Protein AF-A0AA88NA31-F1 (afdb_monomer)

Foldseek 3Di:
DFPDDPVCVVVVVVVCCVVPVPDDDDDDDCPVVVVVVVVVCVVLLFDPDVVVVVLVVLVVVLVVVFPFADEDDDDDDDQEAEDACVVDDLCQAAWDQDPVVRDIDGHPPRVVVVVQVPDPDPDDYYYHHPYDDDQQNLVQCQCCGAPNVDRDSDPDDDPDGDPVSNVSHHHGYDDCVVVPQLSVVSSLLVVADPLDDPVRSVVLNVLCVVPLPVVLVCCVPPNDDPDDDDSNVVSVVLSVVVVVQCVVLVVQVVPPDHDDPVRSNVSSVVSSVCVVVVVVVPD

Sequence (283 aa):
MAKFLAQDVPLFQGIISDLFPSVVLPKPDYGLLLKALDENIRKLKLQPVPWFIGKIIQVYEMMLVRHGFMVVGEECAVDFRIINPKSITMGQLYGCFDPVSHEWTDGVLATTFREQAQSTSESRHWIVFDGPVDAVWIENMNTVLDDNKKLCLMSADLEQASPATVSRCGMIYMEPHQLGWTPLRDSYMDTLPESLSPEHTELIVALFDWLVQPCLDFIYHNCRFLVQTSPIHLAYSLMRLYSCLLDEIAATQEAAEPMSSQQITMWLQACSYSLWFGQWVGQ

Secondary structure (DSSP, 8-state):
--SS-TTHHHHHHHHHHHH-TT--PPPP--HHHHHHHHHHHHHTT----HHHHHHHHHHHHHHHH-S-EEEES-----SEEEE-TTTS-HHHHHEEE-TTT-PEEEPHHHHHHHHHHH---SSPPEEEE-S---HHHHHTTHHHHSTT--------------TTTGGGSEEEE--GGGT-SHHHHHHHHTTS-TTS-HHHHHHHHHHHHHHHHHHHHHHHHHPPPSS---HHHHHHHHHHHHHHHHHHHHHHTSSSSPPPHHHHHHHHHHHHHHHHHHHHTT-

pLDDT: mean 75.53, std 13.36, range [36.69, 90.75]

InterPro domains:
  IPR026983 Dynein heavy chain [PTHR22878] (1-270)
  IPR027417 P-loop containing nucleoside triphosphate hydrolase [G3DSA:3.40.50.300] (32-76)
  IPR027417 P-loop containing nucleoside triphosphate hydrolase [G3DSA:3.40.50.300] (77-156)
  IPR027417 P-loop containing nucleoside triphosphate hydrolase [G3DSA:3.40.50.300] (157-229)
  IPR027417 P-loop containing nucleoside triphosphate hydrolase [SSF52540] (2-176)
  IPR035699 Dynein heavy chain, hydro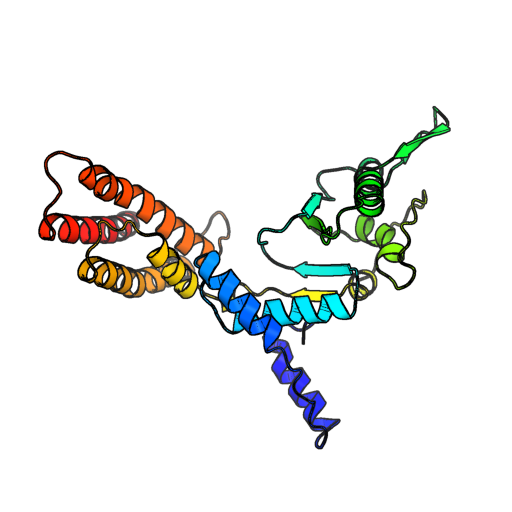lytic ATP-binding dynein motor region [PF12774] (1-76)
  IPR041466 Dynein heavy chain, AAA 5 extension domain [PF17852] (206-271)

Structure (mmCIF, N/CA/C/O backbone):
data_AF-A0AA88NA31-F1
#
_entry.id   AF-A0AA88NA31-F1
#
loop_
_atom_site.group_PDB
_atom_site.id
_atom_site.type_symbol
_atom_site.label_atom_id
_atom_site.label_alt_id
_atom_site.label_comp_id
_atom_site.label_asym_id
_atom_site.label_entity_id
_atom_site.label_seq_id
_atom_site.pdbx_PDB_ins_code
_atom_site.Cartn_x
_atom_site.Cartn_y
_atom_site.Cartn_z
_atom_site.occupancy
_atom_site.B_iso_or_equiv
_atom_site.auth_seq_id
_atom_site.auth_comp_id
_atom_site.auth_asym_id
_atom_site.auth_atom_id
_atom_site.pdbx_PDB_model_num
ATOM 1 N N . MET A 1 1 ? -5.737 -16.188 -9.775 1.00 55.38 1 MET A N 1
ATOM 2 C CA . MET A 1 1 ? -5.802 -15.539 -11.106 1.00 55.38 1 MET A CA 1
ATOM 3 C C . MET A 1 1 ? -5.432 -14.073 -10.948 1.00 55.38 1 MET A C 1
ATOM 5 O O . MET A 1 1 ? -6.246 -13.313 -10.452 1.00 55.38 1 MET A O 1
ATOM 9 N N . ALA A 1 2 ? -4.195 -13.702 -11.283 1.00 51.84 2 ALA A N 1
ATOM 10 C CA . ALA A 1 2 ? -3.636 -12.390 -10.934 1.00 51.84 2 ALA A CA 1
ATOM 11 C C . ALA A 1 2 ? -3.959 -11.261 -11.942 1.00 51.84 2 ALA A C 1
ATOM 13 O O . ALA A 1 2 ? -3.987 -10.096 -11.563 1.00 51.84 2 ALA A O 1
ATOM 14 N N . LYS A 1 3 ? -4.252 -11.600 -13.209 1.00 61.88 3 LYS A N 1
ATOM 15 C CA . LYS A 1 3 ? -4.403 -10.630 -14.314 1.00 61.88 3 LYS A CA 1
ATOM 16 C C . LYS A 1 3 ? -5.823 -10.089 -14.548 1.00 61.88 3 LYS A C 1
ATOM 18 O O . LYS A 1 3 ? -6.002 -9.308 -15.472 1.00 61.88 3 LYS A O 1
ATOM 23 N N . PHE A 1 4 ? -6.818 -10.513 -13.773 1.00 62.75 4 PHE A N 1
ATOM 24 C CA . PHE A 1 4 ? -8.222 -10.165 -14.016 1.00 62.75 4 PHE A CA 1
ATOM 25 C C . PHE A 1 4 ? -8.761 -9.230 -12.933 1.00 62.75 4 PHE A C 1
ATOM 27 O O . PHE A 1 4 ? -8.420 -9.394 -11.759 1.00 62.75 4 PHE A O 1
ATOM 34 N N . LEU A 1 5 ? -9.623 -8.292 -13.336 1.00 66.94 5 LEU A N 1
ATOM 35 C CA . LEU A 1 5 ? -10.475 -7.533 -12.418 1.00 66.94 5 LEU A CA 1
ATOM 36 C C . LEU A 1 5 ? -11.516 -8.471 -11.801 1.00 66.94 5 LEU A C 1
ATOM 38 O O . LEU A 1 5 ? -11.873 -9.486 -12.410 1.00 66.94 5 LEU A O 1
ATOM 42 N N . ALA A 1 6 ? -12.054 -8.128 -10.628 1.00 70.38 6 ALA A N 1
ATOM 43 C CA . ALA A 1 6 ? -13.038 -8.970 -9.945 1.00 70.38 6 ALA A CA 1
ATOM 44 C C . ALA A 1 6 ? -14.252 -9.340 -10.819 1.00 70.38 6 ALA A C 1
ATOM 46 O O . ALA A 1 6 ? -14.759 -10.458 -10.726 1.00 70.38 6 ALA A O 1
ATOM 47 N N . GLN A 1 7 ? -14.680 -8.433 -11.701 1.00 73.62 7 GLN A N 1
ATOM 48 C CA . GLN A 1 7 ? -15.801 -8.637 -12.626 1.00 73.62 7 GLN A CA 1
ATOM 49 C C . GLN A 1 7 ? -15.513 -9.637 -13.762 1.00 73.62 7 GLN A C 1
ATOM 51 O O . GLN A 1 7 ? -16.439 -10.262 -14.275 1.00 73.62 7 GLN A O 1
ATOM 56 N N . ASP A 1 8 ? -14.244 -9.828 -14.132 1.00 77.56 8 ASP A N 1
ATOM 57 C CA . ASP A 1 8 ? -13.845 -10.690 -15.253 1.00 77.56 8 ASP A CA 1
ATOM 58 C C . ASP A 1 8 ? -13.592 -12.138 -14.810 1.00 77.56 8 ASP A C 1
ATOM 60 O O . ASP A 1 8 ? -13.618 -13.068 -15.620 1.00 77.56 8 ASP A O 1
ATOM 64 N N . VAL A 1 9 ? -13.370 -12.352 -13.507 1.00 79.38 9 VAL A N 1
ATOM 65 C CA . VAL A 1 9 ? -13.094 -13.678 -12.935 1.00 79.38 9 VAL A CA 1
ATOM 66 C C . VAL A 1 9 ? -14.229 -14.680 -13.207 1.00 79.38 9 VAL A C 1
ATOM 68 O O . VAL A 1 9 ? -13.915 -15.786 -13.658 1.00 79.38 9 VAL A O 1
ATOM 71 N N . PRO A 1 10 ? -15.523 -14.350 -13.003 1.00 79.69 10 PRO A N 1
ATOM 72 C CA . PRO A 1 10 ? -16.615 -15.289 -13.268 1.00 79.69 10 PRO A CA 1
ATOM 73 C C . PRO A 1 10 ? -16.763 -15.631 -14.755 1.00 79.69 10 PRO A C 1
ATOM 75 O O . PRO A 1 10 ? -16.999 -16.787 -15.100 1.00 79.69 10 PRO A O 1
ATOM 78 N N . LEU A 1 11 ? -16.573 -14.647 -15.643 1.00 81.25 11 LEU A N 1
ATOM 79 C CA . LEU A 1 11 ? -16.642 -14.844 -17.096 1.00 81.25 11 LEU A CA 1
ATOM 80 C C . LEU A 1 11 ? -15.567 -15.825 -17.567 1.00 81.25 11 LEU A C 1
ATOM 82 O O . LEU A 1 11 ? -15.846 -16.760 -18.317 1.00 81.25 11 LEU A O 1
ATOM 86 N N . PHE A 1 12 ? -14.341 -15.652 -17.078 1.00 80.44 12 PHE A N 1
ATOM 87 C CA . PHE A 1 12 ? -13.240 -16.542 -17.414 1.00 80.44 12 PHE A CA 1
ATOM 88 C C . PHE A 1 12 ? -13.423 -17.952 -16.834 1.00 80.44 12 PHE A C 1
ATOM 90 O O . PHE A 1 12 ? -13.108 -18.936 -17.504 1.00 80.44 12 PHE A O 1
ATOM 97 N N . GLN A 1 13 ? -13.971 -18.074 -15.619 1.00 79.25 13 GLN A N 1
ATOM 98 C CA . GLN A 1 13 ? -14.324 -19.380 -15.052 1.00 79.25 13 GLN A CA 1
ATOM 99 C C . GLN A 1 13 ? -15.360 -20.114 -15.907 1.00 79.25 13 GLN A C 1
ATOM 101 O O . GLN A 1 13 ? -15.191 -21.312 -16.120 1.00 79.25 13 GLN A O 1
ATOM 106 N N . GLY A 1 14 ? -16.357 -19.401 -16.446 1.00 79.62 14 GLY A N 1
ATOM 107 C CA . GLY A 1 14 ? -17.327 -19.962 -17.391 1.00 79.62 14 GLY A CA 1
ATOM 108 C C . GLY A 1 14 ? -16.666 -20.508 -18.661 1.00 79.62 14 GLY A C 1
ATOM 109 O O . GLY A 1 14 ? -16.917 -21.642 -19.058 1.00 79.62 14 GLY A O 1
ATOM 110 N N . ILE A 1 15 ? -15.730 -19.752 -19.243 1.00 85.00 15 ILE A N 1
ATOM 111 C CA . ILE A 1 15 ? -14.967 -20.206 -20.418 1.00 85.00 15 ILE A CA 1
ATOM 112 C C . ILE A 1 15 ? -14.136 -21.457 -20.089 1.00 85.00 15 ILE A C 1
ATOM 114 O O . ILE A 1 15 ? -14.091 -22.397 -20.881 1.00 85.00 15 ILE A O 1
ATOM 118 N N . ILE A 1 16 ? -13.480 -21.501 -18.924 1.00 81.44 16 ILE A N 1
ATOM 119 C CA . ILE A 1 16 ? -12.696 -22.675 -18.516 1.00 81.44 16 ILE A CA 1
ATOM 120 C C . ILE A 1 16 ? -13.587 -23.894 -18.290 1.00 81.44 16 ILE A C 1
ATOM 122 O O . ILE A 1 16 ? -13.209 -24.981 -18.722 1.00 81.44 16 ILE A O 1
ATOM 126 N N . SER A 1 17 ? -14.738 -23.743 -17.631 1.00 82.56 17 SER A N 1
ATOM 127 C CA . SER A 1 17 ? -15.644 -24.873 -17.407 1.00 82.56 17 SER A CA 1
ATOM 128 C C . SER A 1 17 ? -16.200 -25.432 -18.715 1.00 82.56 17 SER A C 1
ATOM 130 O O . SER A 1 17 ? -16.364 -26.645 -18.822 1.00 82.56 17 SER A O 1
ATOM 132 N N . ASP A 1 18 ? -16.416 -24.572 -19.713 1.00 85.31 18 ASP A N 1
ATOM 133 C CA . ASP A 1 18 ? -16.880 -24.982 -21.040 1.00 85.31 18 ASP A CA 1
ATOM 134 C C . ASP A 1 18 ? -15.777 -25.690 -21.843 1.00 85.31 18 ASP A C 1
ATOM 136 O O . ASP A 1 18 ? -16.036 -26.685 -22.520 1.00 85.31 18 ASP A O 1
ATOM 140 N N . LEU A 1 19 ? -14.531 -25.209 -21.757 1.00 85.31 19 LEU A N 1
ATOM 141 C CA . LEU A 1 19 ? -13.395 -25.780 -22.493 1.00 85.31 19 LEU A CA 1
ATOM 142 C C . LEU A 1 19 ? -12.798 -27.030 -21.826 1.00 85.31 19 LEU A C 1
ATOM 144 O O . LEU A 1 19 ? -12.283 -27.909 -22.517 1.00 85.31 19 LEU A O 1
ATOM 148 N N . PHE A 1 20 ? -12.852 -27.121 -20.495 1.00 83.25 20 PHE A N 1
ATOM 149 C CA . PHE A 1 20 ? -12.211 -28.174 -19.701 1.00 83.25 20 PHE A CA 1
ATOM 150 C C . PHE A 1 20 ? -13.131 -28.703 -18.581 1.00 83.25 20 PHE A C 1
ATOM 152 O O . PHE A 1 20 ? -12.790 -28.616 -17.399 1.00 83.25 20 PHE A O 1
ATOM 159 N N . PRO A 1 21 ? -14.276 -29.323 -18.916 1.00 79.75 21 PRO A N 1
ATOM 160 C CA . PRO A 1 21 ? -15.317 -29.688 -17.946 1.00 79.75 21 PRO A CA 1
ATOM 161 C C . PRO A 1 21 ? -14.904 -30.754 -16.917 1.00 79.75 21 PRO A C 1
ATOM 163 O O . PRO A 1 21 ? -15.545 -30.892 -15.878 1.00 79.75 21 PRO A O 1
ATOM 166 N N . SER A 1 22 ? -13.850 -31.533 -17.183 1.00 82.19 22 SER A N 1
ATOM 167 C CA . SER A 1 22 ? -13.401 -32.637 -16.312 1.00 82.19 22 SER A CA 1
ATOM 168 C C . SER A 1 22 ? -12.065 -32.376 -15.614 1.00 82.19 22 SER A C 1
ATOM 170 O O . SER A 1 22 ? -11.542 -33.261 -14.937 1.00 82.19 22 SER A O 1
ATOM 172 N N . VAL A 1 23 ? -11.482 -31.187 -15.787 1.00 80.19 23 VAL A N 1
ATOM 173 C CA . VAL A 1 23 ? -10.172 -30.863 -15.214 1.00 80.19 23 VAL A CA 1
ATOM 174 C C . VAL A 1 23 ? -10.365 -30.237 -13.838 1.00 80.19 23 VAL A C 1
ATOM 176 O O . VAL A 1 23 ? -10.793 -29.094 -13.711 1.00 80.19 23 VAL A O 1
ATOM 179 N N . VAL A 1 24 ? -10.008 -30.981 -12.792 1.00 77.44 24 VAL A N 1
ATOM 180 C CA . VAL A 1 24 ? -9.912 -30.441 -11.432 1.00 77.44 24 VAL A CA 1
ATOM 181 C C . VAL A 1 24 ? -8.481 -29.973 -11.210 1.00 77.44 24 VAL A C 1
ATOM 183 O O . VAL A 1 24 ? -7.548 -30.775 -11.207 1.00 77.44 24 VAL A O 1
ATOM 186 N N . LEU A 1 25 ? -8.303 -28.667 -11.025 1.00 72.75 25 LEU A N 1
ATOM 187 C CA . LEU A 1 25 ? -6.999 -28.110 -10.684 1.00 72.75 25 LEU A CA 1
ATOM 188 C C . LEU A 1 25 ? -6.616 -28.529 -9.254 1.00 72.75 25 LEU A C 1
ATOM 190 O O . LEU A 1 25 ? -7.430 -28.372 -8.336 1.00 72.75 25 LEU A O 1
ATOM 194 N N . PRO A 1 26 ? -5.396 -29.048 -9.031 1.00 78.38 26 PRO A N 1
ATOM 195 C CA . PRO A 1 26 ? -4.926 -29.341 -7.687 1.00 78.38 26 PRO A CA 1
ATOM 196 C C . PRO A 1 26 ? -4.826 -28.039 -6.889 1.00 78.38 26 PRO A C 1
ATOM 198 O O . PRO A 1 26 ? -4.345 -27.026 -7.396 1.00 78.38 26 PRO A O 1
ATOM 201 N N . LYS A 1 27 ? -5.276 -28.062 -5.631 1.00 73.31 27 LYS A N 1
ATOM 202 C CA . LYS A 1 27 ? -5.079 -26.937 -4.715 1.00 73.31 27 LYS A CA 1
ATOM 203 C C . LYS A 1 27 ? -3.630 -26.959 -4.227 1.00 73.31 27 LYS A C 1
ATOM 205 O O . LYS A 1 27 ? -3.240 -27.961 -3.626 1.00 73.31 27 LYS A O 1
ATOM 210 N N . PRO A 1 28 ? -2.838 -25.906 -4.470 1.00 77.00 28 PRO A N 1
ATOM 211 C CA . PRO A 1 28 ? -1.492 -25.835 -3.926 1.00 77.00 28 PRO A CA 1
ATOM 212 C C . PRO A 1 28 ? -1.553 -25.740 -2.396 1.00 77.00 28 PRO A C 1
ATOM 214 O O . PRO A 1 28 ? -2.463 -25.117 -1.843 1.00 77.00 28 PRO A O 1
ATOM 217 N N . ASP A 1 29 ? -0.602 -26.376 -1.714 1.00 82.75 29 ASP A N 1
ATOM 218 C CA . ASP A 1 29 ? -0.502 -26.310 -0.256 1.00 82.75 29 ASP A CA 1
ATOM 219 C C . ASP A 1 29 ? 0.319 -25.083 0.162 1.00 82.75 29 ASP A C 1
ATOM 221 O O . ASP A 1 29 ? 1.520 -25.001 -0.094 1.00 82.75 29 ASP A O 1
ATOM 225 N N . TYR A 1 30 ? -0.343 -24.132 0.822 1.00 83.44 30 TYR A N 1
ATOM 226 C CA . TYR A 1 30 ? 0.276 -22.927 1.378 1.00 83.44 30 TYR A CA 1
ATOM 227 C C . TYR A 1 30 ? 0.390 -22.977 2.907 1.00 83.44 30 TYR A C 1
ATOM 229 O O . TYR A 1 30 ? 0.559 -21.934 3.531 1.00 83.44 30 TYR A O 1
ATOM 237 N N . GLY A 1 31 ? 0.293 -24.149 3.544 1.00 84.88 31 GLY A N 1
ATOM 238 C CA . GLY A 1 31 ? 0.181 -24.264 5.002 1.00 84.88 31 GLY A CA 1
ATOM 239 C C . GLY A 1 31 ? 1.278 -23.542 5.796 1.00 84.88 31 GLY A C 1
ATOM 240 O O . GLY A 1 31 ? 0.983 -22.905 6.805 1.00 84.88 31 GLY A O 1
ATOM 241 N N . LEU A 1 32 ? 2.536 -23.587 5.339 1.00 87.25 32 LEU A N 1
ATOM 242 C CA . LEU A 1 32 ? 3.638 -22.844 5.971 1.00 87.25 32 LEU A CA 1
ATOM 243 C C . LEU A 1 32 ? 3.529 -21.330 5.747 1.00 87.25 32 LEU A C 1
ATOM 245 O O . LEU A 1 32 ? 3.743 -20.559 6.680 1.00 87.25 32 LEU A O 1
ATOM 249 N N . LEU A 1 33 ? 3.171 -20.913 4.530 1.00 86.19 33 LEU A N 1
ATOM 250 C CA . LEU A 1 33 ? 3.001 -19.503 4.178 1.00 86.19 33 LEU A CA 1
ATOM 251 C C . LEU A 1 33 ? 1.850 -18.876 4.968 1.00 86.19 33 LEU A C 1
ATOM 253 O O . LEU A 1 33 ? 2.016 -17.788 5.501 1.00 86.19 33 LEU A O 1
ATOM 257 N N . LEU A 1 34 ? 0.718 -19.572 5.085 1.00 87.94 34 LEU A N 1
ATOM 258 C CA . LEU A 1 34 ? -0.447 -19.109 5.839 1.00 87.94 34 LEU A CA 1
ATOM 259 C C . LEU A 1 34 ? -0.129 -18.939 7.327 1.00 87.94 34 LEU A C 1
ATOM 261 O O . LEU A 1 34 ? -0.493 -17.925 7.909 1.00 87.94 34 LEU A O 1
ATOM 265 N N . LYS A 1 35 ? 0.619 -19.874 7.928 1.00 88.75 35 LYS A N 1
ATOM 266 C CA . LYS A 1 35 ? 1.064 -19.747 9.326 1.00 88.75 35 LYS A CA 1
ATOM 267 C C . LYS A 1 35 ? 1.966 -18.533 9.533 1.00 88.75 35 LYS A C 1
ATOM 269 O O . LYS A 1 35 ? 1.701 -17.722 10.413 1.00 88.75 35 LYS A O 1
ATOM 274 N N . ALA A 1 36 ? 2.996 -18.386 8.698 1.00 87.75 36 ALA A N 1
ATOM 275 C CA . ALA A 1 36 ? 3.897 -17.239 8.771 1.00 87.75 36 ALA A CA 1
ATOM 276 C C . ALA A 1 36 ? 3.153 -15.919 8.512 1.00 87.75 36 ALA A C 1
ATOM 278 O O . ALA A 1 36 ? 3.462 -14.895 9.121 1.00 87.75 36 ALA A O 1
ATOM 279 N N . LEU A 1 37 ? 2.165 -15.938 7.618 1.00 88.75 37 LEU A N 1
ATOM 280 C CA . LEU A 1 37 ? 1.338 -14.782 7.319 1.00 88.75 37 LEU A CA 1
ATOM 281 C C . LEU A 1 37 ? 0.490 -14.381 8.527 1.00 88.75 37 LEU A C 1
ATOM 283 O O . LEU A 1 37 ? 0.541 -13.222 8.924 1.00 88.75 37 LEU A O 1
ATOM 287 N N . ASP A 1 38 ? -0.215 -15.324 9.150 1.00 87.81 38 ASP A N 1
ATOM 288 C CA . ASP A 1 38 ? -1.019 -15.062 10.347 1.00 87.81 38 ASP A CA 1
ATOM 289 C C . ASP A 1 38 ? -0.169 -14.516 11.502 1.00 87.81 38 ASP A C 1
ATOM 291 O O . ASP A 1 38 ? -0.582 -13.585 12.196 1.00 87.81 38 ASP A O 1
ATOM 295 N N . GLU A 1 39 ? 1.037 -15.055 11.701 1.00 89.06 39 GLU A N 1
ATOM 296 C CA . GLU A 1 39 ? 1.981 -14.564 12.710 1.00 89.06 39 GLU A CA 1
ATOM 297 C C . GLU A 1 39 ? 2.397 -13.108 12.446 1.00 89.06 39 GLU A C 1
ATOM 299 O O . GLU A 1 39 ? 2.379 -12.279 13.361 1.00 89.06 39 GLU A O 1
ATOM 304 N N . ASN A 1 40 ? 2.728 -12.770 11.195 1.00 87.56 40 ASN A N 1
ATOM 305 C CA . ASN A 1 40 ? 3.127 -11.411 10.826 1.00 87.56 40 ASN A CA 1
ATOM 306 C C . ASN A 1 40 ? 1.953 -10.424 10.851 1.00 87.56 40 ASN A C 1
ATOM 308 O O . ASN A 1 40 ? 2.123 -9.300 11.318 1.00 87.56 40 ASN A O 1
ATOM 312 N N . ILE A 1 41 ? 0.765 -10.843 10.408 1.00 88.44 41 ILE A N 1
ATOM 313 C CA . ILE A 1 41 ? -0.460 -10.036 10.457 1.00 88.44 41 ILE A CA 1
ATOM 314 C C . ILE A 1 41 ? -0.765 -9.639 11.904 1.00 88.44 41 ILE A C 1
ATOM 316 O O . ILE A 1 41 ? -0.946 -8.456 12.185 1.00 88.44 41 ILE A O 1
ATOM 320 N N . ARG A 1 42 ? -0.708 -10.592 12.845 1.00 86.88 42 ARG A N 1
ATOM 321 C CA . ARG A 1 42 ? -0.894 -10.296 14.275 1.00 86.88 42 ARG A CA 1
ATOM 322 C C . ARG A 1 42 ? 0.195 -9.386 14.827 1.00 86.88 42 ARG A C 1
ATOM 324 O O . ARG A 1 42 ? -0.110 -8.453 15.562 1.00 86.88 42 ARG A O 1
ATOM 331 N N . LYS A 1 43 ? 1.459 -9.626 14.461 1.00 87.12 43 LYS A N 1
ATOM 332 C CA . LYS A 1 43 ? 2.586 -8.782 14.889 1.00 87.12 43 LYS A CA 1
ATOM 333 C C . LYS A 1 43 ? 2.409 -7.324 14.450 1.00 87.12 43 LYS A C 1
ATOM 335 O O . LYS A 1 43 ? 2.784 -6.421 15.190 1.00 87.12 43 LYS A O 1
ATOM 340 N N . LEU A 1 44 ? 1.842 -7.107 13.265 1.00 83.81 44 LEU A N 1
ATOM 341 C CA . LEU A 1 44 ? 1.555 -5.784 12.709 1.00 83.81 44 LEU A CA 1
ATOM 342 C C . LEU A 1 44 ? 0.187 -5.220 13.133 1.00 83.81 44 LEU A C 1
ATOM 344 O O . LEU A 1 44 ? -0.157 -4.128 12.693 1.00 83.81 44 LEU A O 1
ATOM 348 N N . LYS A 1 45 ? -0.581 -5.932 13.975 1.00 85.94 45 LYS A N 1
ATOM 349 C CA . LYS A 1 45 ? -1.951 -5.565 14.387 1.00 85.94 45 LYS A CA 1
ATOM 350 C C . LYS A 1 45 ? -2.911 -5.367 13.199 1.00 85.94 45 LYS A C 1
ATOM 352 O O . LYS A 1 45 ? -3.785 -4.503 13.200 1.00 85.94 45 LYS A O 1
ATOM 357 N N . LEU A 1 46 ? -2.727 -6.160 12.146 1.00 86.81 46 LEU A N 1
ATOM 358 C CA . LEU A 1 46 ? -3.565 -6.149 10.947 1.00 86.81 46 LEU A CA 1
ATOM 359 C C . LEU A 1 46 ? -4.659 -7.221 11.034 1.00 86.81 46 LEU A C 1
ATOM 361 O O . LEU A 1 46 ? -4.497 -8.219 11.733 1.00 86.81 46 LEU A O 1
ATOM 365 N N . GLN A 1 47 ? -5.753 -7.051 10.288 1.00 86.56 47 GLN A N 1
ATOM 366 C CA . GLN A 1 47 ? -6.800 -8.072 10.197 1.00 86.56 47 GLN A CA 1
ATOM 367 C C . GLN A 1 47 ? -6.551 -9.074 9.054 1.00 86.56 47 GLN A C 1
ATOM 369 O O . GLN A 1 47 ? -6.271 -8.663 7.921 1.00 86.56 47 GLN A O 1
ATOM 374 N N . PRO A 1 48 ? -6.708 -10.392 9.297 1.00 86.00 48 PRO A N 1
ATOM 375 C CA . PRO A 1 48 ? -6.529 -11.438 8.292 1.00 86.00 48 PRO A CA 1
ATOM 376 C C . PRO A 1 48 ? -7.755 -11.549 7.374 1.00 86.00 48 PRO A C 1
ATOM 378 O O . PRO A 1 48 ? -8.525 -12.508 7.419 1.00 86.00 48 PRO A O 1
ATOM 381 N N . VAL A 1 49 ? -7.957 -10.550 6.516 1.00 87.06 49 VAL A N 1
ATOM 382 C CA . VAL A 1 49 ? -9.070 -10.559 5.561 1.00 87.06 49 VAL A CA 1
ATOM 383 C C . VAL A 1 49 ? -8.777 -11.562 4.433 1.00 87.06 49 VAL A C 1
ATOM 385 O O . VAL A 1 49 ? -7.699 -11.496 3.835 1.00 87.06 49 VAL A O 1
ATOM 388 N N . PRO A 1 50 ? -9.720 -12.453 4.054 1.00 86.56 50 PRO A N 1
ATOM 389 C CA . PRO A 1 50 ? -9.490 -13.456 3.008 1.00 86.56 50 PRO A CA 1
ATOM 390 C C . PRO A 1 50 ? -9.025 -12.866 1.673 1.00 86.56 50 PRO A C 1
ATOM 392 O O . PRO A 1 50 ? -8.176 -13.442 0.996 1.00 86.56 50 PRO A O 1
ATOM 395 N N . TRP A 1 51 ? -9.552 -11.694 1.310 1.00 84.69 51 TRP A N 1
ATOM 396 C CA . TRP A 1 51 ? -9.121 -10.963 0.123 1.00 84.69 51 TRP A CA 1
ATOM 397 C C . TRP A 1 51 ? -7.643 -10.557 0.195 1.00 84.69 51 TRP A C 1
ATOM 399 O O . TRP A 1 51 ? -6.890 -10.801 -0.748 1.00 84.69 51 TRP A O 1
ATOM 409 N N . PHE A 1 52 ? -7.215 -10.004 1.334 1.00 84.00 52 PHE A N 1
ATOM 410 C CA . PHE A 1 52 ? -5.835 -9.581 1.575 1.00 84.00 52 PHE A CA 1
ATOM 411 C C . PHE A 1 52 ? -4.872 -10.772 1.507 1.00 84.00 52 PHE A C 1
ATOM 413 O O . PHE A 1 52 ? -3.887 -10.736 0.769 1.00 84.00 52 PHE A O 1
ATOM 420 N N . ILE A 1 53 ? -5.221 -11.879 2.170 1.00 87.19 53 ILE A N 1
ATOM 421 C CA . ILE A 1 53 ? -4.461 -13.136 2.107 1.00 87.19 53 ILE A CA 1
ATOM 422 C C . ILE A 1 53 ? -4.381 -13.648 0.664 1.00 87.19 53 ILE A C 1
ATOM 424 O O . ILE A 1 53 ? -3.308 -14.022 0.190 1.00 87.19 53 ILE A O 1
ATOM 428 N N . GLY A 1 54 ? -5.497 -13.617 -0.069 1.00 85.88 54 GLY A N 1
ATOM 429 C CA . GLY A 1 54 ? -5.547 -14.012 -1.474 1.00 85.88 54 GLY A CA 1
ATOM 430 C C . GLY A 1 54 ? -4.603 -13.195 -2.359 1.00 85.88 54 GLY A C 1
ATOM 431 O O . GLY A 1 54 ? -3.948 -13.763 -3.233 1.00 85.88 54 GLY A O 1
ATOM 432 N N . LYS A 1 55 ? -4.482 -11.882 -2.123 1.00 84.38 55 LYS A N 1
ATOM 433 C CA . LYS A 1 55 ? -3.535 -11.019 -2.849 1.00 84.38 55 LYS A CA 1
ATOM 434 C C . LYS A 1 55 ? -2.084 -11.310 -2.482 1.00 84.38 55 LYS A C 1
ATOM 436 O O . LYS A 1 55 ? -1.249 -11.370 -3.379 1.00 84.38 55 LYS A O 1
ATOM 441 N N . ILE A 1 56 ? -1.786 -11.595 -1.216 1.00 85.31 56 ILE A N 1
ATOM 442 C CA . ILE A 1 56 ? -0.437 -12.004 -0.793 1.00 85.31 56 ILE A CA 1
ATOM 443 C C . ILE A 1 56 ? -0.038 -13.335 -1.433 1.00 85.31 56 ILE A C 1
ATOM 445 O O . ILE A 1 56 ? 1.087 -13.472 -1.912 1.00 85.31 56 ILE A O 1
ATOM 449 N N . ILE A 1 57 ? -0.962 -14.296 -1.517 1.00 86.12 57 ILE A N 1
ATOM 450 C CA . ILE A 1 57 ? -0.722 -15.556 -2.231 1.00 86.12 57 ILE A CA 1
ATOM 451 C C . ILE A 1 57 ? -0.463 -15.284 -3.716 1.00 86.12 57 ILE A C 1
ATOM 453 O O . ILE A 1 57 ? 0.487 -15.831 -4.262 1.00 86.12 57 ILE A O 1
ATOM 457 N N . GLN A 1 58 ? -1.235 -14.401 -4.361 1.00 79.94 58 GLN A N 1
ATOM 458 C CA . GLN A 1 58 ? -0.987 -14.021 -5.760 1.00 79.94 58 GLN A CA 1
ATOM 459 C C . GLN A 1 58 ? 0.401 -13.394 -5.951 1.00 79.94 58 GLN A C 1
ATOM 461 O O . GLN A 1 58 ? 1.089 -13.732 -6.912 1.00 79.94 58 GLN A O 1
ATOM 466 N N . VAL A 1 59 ? 0.835 -12.526 -5.032 1.00 82.69 59 VAL A N 1
ATOM 467 C CA . VAL A 1 59 ? 2.197 -11.969 -5.024 1.00 82.69 59 VAL A CA 1
ATOM 468 C C . VAL A 1 59 ? 3.228 -13.087 -4.894 1.00 82.69 59 VAL A C 1
ATOM 470 O O . VAL A 1 59 ? 4.146 -13.164 -5.706 1.00 82.69 59 VAL A O 1
ATOM 473 N N . TYR A 1 60 ? 3.045 -14.000 -3.943 1.00 82.38 60 TYR A N 1
ATOM 474 C CA . TYR A 1 60 ? 3.945 -15.131 -3.731 1.00 82.38 60 TYR A CA 1
ATOM 475 C C . TYR A 1 60 ? 4.035 -16.061 -4.954 1.00 82.38 60 TYR A C 1
ATOM 477 O O . TYR A 1 60 ? 5.131 -16.432 -5.370 1.00 82.38 60 TYR A O 1
ATOM 485 N N . GLU A 1 61 ? 2.908 -16.399 -5.582 1.00 81.00 61 GLU A N 1
ATOM 486 C CA . GLU A 1 61 ? 2.880 -17.182 -6.822 1.00 81.00 61 GLU A CA 1
ATOM 487 C C . GLU A 1 61 ? 3.632 -16.472 -7.951 1.00 81.00 61 GLU A C 1
ATOM 489 O O . GLU A 1 61 ? 4.403 -17.101 -8.676 1.00 81.00 61 GLU A O 1
ATOM 494 N N . MET A 1 62 ? 3.444 -15.156 -8.095 1.00 75.12 62 MET A N 1
ATOM 495 C CA . MET A 1 62 ? 4.161 -14.380 -9.106 1.00 75.12 62 MET A CA 1
ATOM 496 C C . MET A 1 62 ? 5.659 -14.317 -8.821 1.00 75.12 62 MET A C 1
ATOM 498 O O . MET A 1 62 ? 6.437 -14.448 -9.762 1.00 75.12 62 MET A O 1
ATOM 502 N N . MET A 1 63 ? 6.068 -14.227 -7.553 1.00 74.06 63 MET A N 1
ATOM 503 C CA . MET A 1 63 ? 7.477 -14.294 -7.153 1.00 74.06 63 MET A CA 1
ATOM 504 C C . MET A 1 63 ? 8.140 -15.633 -7.500 1.00 74.06 63 MET A C 1
ATOM 506 O O . MET A 1 63 ? 9.337 -15.665 -7.774 1.00 74.06 63 MET A O 1
ATOM 510 N N . LEU A 1 64 ? 7.395 -16.745 -7.470 1.00 74.25 64 LEU A N 1
ATOM 511 C CA . LEU A 1 64 ? 7.927 -18.059 -7.856 1.00 74.25 64 LEU A CA 1
ATOM 512 C C . LEU A 1 64 ? 8.115 -18.192 -9.372 1.00 74.25 64 LEU A C 1
ATOM 514 O O . LEU A 1 64 ? 8.989 -18.933 -9.816 1.00 74.25 64 LEU A O 1
ATOM 518 N N . VAL A 1 65 ? 7.294 -17.496 -10.161 1.00 71.94 65 VAL A N 1
ATOM 519 C CA . VAL A 1 65 ? 7.282 -17.618 -11.627 1.00 71.94 65 VAL A CA 1
ATOM 520 C C . VAL A 1 65 ? 8.146 -16.549 -12.304 1.00 71.94 65 VAL A C 1
ATOM 522 O O . VAL A 1 65 ? 8.698 -16.812 -13.371 1.00 71.94 65 VAL A O 1
ATOM 525 N N . ARG A 1 66 ? 8.266 -15.344 -11.730 1.00 68.56 66 ARG A N 1
ATOM 526 C CA . ARG A 1 66 ? 8.958 -14.194 -12.341 1.00 68.56 66 ARG A CA 1
ATOM 527 C C . ARG A 1 66 ? 9.755 -13.402 -11.305 1.00 68.56 66 ARG A C 1
ATOM 529 O O . ARG A 1 66 ? 9.316 -13.208 -10.178 1.00 68.56 66 ARG A O 1
ATOM 536 N N . HIS A 1 67 ? 10.903 -12.872 -11.725 1.00 65.69 67 HIS A N 1
ATOM 537 C CA . HIS A 1 67 ? 11.737 -11.959 -10.929 1.00 65.69 67 HIS A CA 1
ATOM 538 C C . HIS A 1 67 ? 11.282 -10.494 -11.005 1.00 65.69 67 HIS A C 1
ATOM 540 O O . HIS A 1 67 ? 11.728 -9.688 -10.199 1.00 65.69 67 HIS A O 1
ATOM 546 N N . GLY A 1 68 ? 10.398 -10.154 -11.948 1.00 59.47 68 GLY A N 1
ATOM 547 C CA . GLY A 1 68 ? 9.778 -8.837 -12.076 1.00 59.47 68 GLY A CA 1
ATOM 548 C C . GLY A 1 68 ? 8.255 -8.942 -12.121 1.00 59.47 68 GLY A C 1
ATOM 549 O O . GLY A 1 68 ? 7.683 -9.644 -12.963 1.00 59.47 68 GLY A O 1
ATOM 550 N N . PHE A 1 69 ? 7.582 -8.235 -11.222 1.00 62.50 69 PHE A N 1
ATOM 551 C CA . PHE A 1 69 ? 6.131 -8.102 -11.225 1.00 62.50 69 PHE A CA 1
ATOM 552 C C . PHE A 1 69 ? 5.734 -6.714 -10.727 1.00 62.50 69 PHE A C 1
ATOM 554 O O . PHE A 1 69 ? 6.490 -6.046 -10.028 1.00 62.50 69 PHE A O 1
ATOM 561 N N . MET A 1 70 ? 4.549 -6.283 -11.134 1.00 61.78 70 MET A N 1
ATOM 562 C CA . MET A 1 70 ? 3.982 -4.983 -10.834 1.00 61.78 70 MET A CA 1
ATOM 563 C C . MET A 1 70 ? 2.745 -5.184 -9.968 1.00 61.78 70 MET A C 1
ATOM 565 O O . MET A 1 70 ? 1.804 -5.887 -10.355 1.00 61.78 70 MET A O 1
ATOM 569 N N . VAL A 1 71 ? 2.763 -4.565 -8.792 1.00 61.91 71 VAL A N 1
ATOM 570 C CA . VAL A 1 71 ? 1.581 -4.413 -7.948 1.00 61.91 71 VAL A CA 1
ATOM 571 C C . VAL A 1 71 ? 0.975 -3.063 -8.298 1.00 61.91 71 VAL A C 1
ATOM 573 O O . VAL A 1 71 ? 1.663 -2.051 -8.259 1.00 61.91 71 VAL A O 1
ATOM 576 N N . VAL A 1 72 ? -0.289 -3.057 -8.707 1.00 59.91 72 VAL A N 1
ATOM 577 C CA . VAL A 1 72 ? -1.010 -1.825 -9.045 1.00 59.91 72 VAL A CA 1
ATOM 578 C C . VAL A 1 72 ? -1.951 -1.510 -7.887 1.00 59.91 72 VAL A C 1
ATOM 580 O O . VAL A 1 72 ? -3.020 -2.115 -7.804 1.00 59.91 72 VAL A O 1
ATOM 583 N N . GLY A 1 73 ? -1.524 -0.625 -6.981 1.00 54.66 73 GLY A N 1
ATOM 584 C CA . GLY A 1 73 ? -2.236 -0.200 -5.767 1.00 54.66 73 GLY A CA 1
ATOM 585 C C . GLY A 1 73 ? -1.294 0.405 -4.718 1.00 54.66 73 GLY A C 1
ATOM 586 O O . GLY A 1 73 ? -0.088 0.340 -4.902 1.00 54.66 73 GLY A O 1
ATOM 587 N N . GLU A 1 74 ? -1.842 0.958 -3.631 1.00 45.66 74 GLU A N 1
ATOM 588 C CA . GLU A 1 74 ? -1.072 1.575 -2.528 1.00 45.66 74 GLU A CA 1
ATOM 589 C C . GLU A 1 74 ? -0.286 0.531 -1.696 1.00 45.66 74 GLU A C 1
ATOM 591 O O . GLU A 1 74 ? -0.726 -0.614 -1.532 1.00 45.66 74 GLU A O 1
ATOM 596 N N . GLU A 1 75 ? 0.887 0.916 -1.178 1.00 43.62 75 GLU A N 1
ATOM 597 C CA . GLU A 1 75 ? 1.950 -0.007 -0.746 1.00 43.62 75 GLU A CA 1
ATOM 598 C C . GLU A 1 75 ? 2.093 -0.215 0.783 1.00 43.62 75 GLU A C 1
ATOM 600 O O . GLU A 1 75 ? 1.631 0.567 1.612 1.00 43.62 75 GLU A O 1
ATOM 605 N N . CYS A 1 76 ? 2.794 -1.297 1.165 1.00 40.84 76 CYS A N 1
ATOM 606 C CA . CYS A 1 76 ? 3.183 -1.673 2.537 1.00 40.84 76 CYS A CA 1
ATOM 607 C C . CYS A 1 76 ? 4.713 -1.887 2.652 1.00 40.84 76 CYS A C 1
ATOM 609 O O . CYS A 1 76 ? 5.391 -2.113 1.652 1.00 40.84 76 CYS A O 1
ATOM 611 N N . ALA A 1 77 ? 5.263 -1.843 3.875 1.00 40.16 77 ALA A N 1
ATOM 612 C CA . ALA A 1 77 ? 6.709 -1.783 4.150 1.00 40.16 77 ALA A CA 1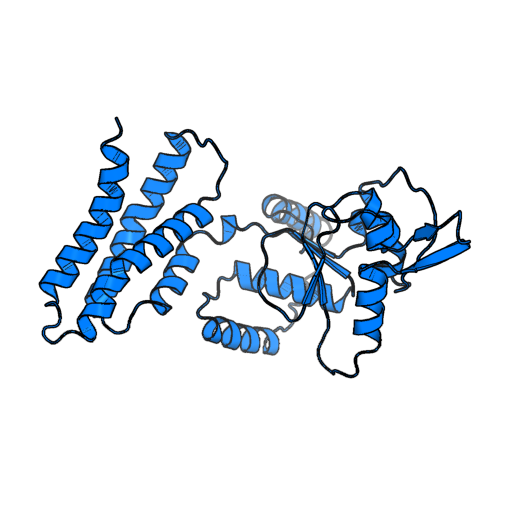
ATOM 613 C C . ALA A 1 77 ? 7.499 -3.095 3.900 1.00 40.16 77 ALA A C 1
ATOM 615 O O . ALA A 1 77 ? 7.089 -4.175 4.324 1.00 40.16 77 ALA A O 1
ATOM 616 N N . VAL A 1 78 ? 8.683 -2.975 3.283 1.00 55.09 78 VAL A N 1
ATOM 617 C CA . VAL A 1 78 ? 9.695 -4.024 3.037 1.00 55.09 78 VAL A CA 1
ATOM 618 C C . VAL A 1 78 ? 11.088 -3.359 2.985 1.00 55.09 78 VAL A C 1
ATOM 620 O O . VAL A 1 78 ? 11.171 -2.138 2.884 1.00 55.09 78 VAL A O 1
ATOM 623 N N . ASP A 1 79 ? 12.189 -4.117 3.052 1.00 60.25 79 ASP A N 1
ATOM 624 C CA . ASP A 1 79 ? 13.524 -3.561 2.766 1.00 60.25 79 ASP A CA 1
ATOM 625 C C . ASP A 1 79 ? 13.668 -3.368 1.249 1.00 60.25 79 ASP A C 1
ATOM 627 O O . ASP A 1 79 ? 13.894 -4.310 0.481 1.00 60.25 79 ASP A O 1
ATOM 631 N N . PHE A 1 80 ? 13.404 -2.142 0.812 1.00 70.94 80 PHE A N 1
ATOM 632 C CA . PHE A 1 80 ? 13.341 -1.760 -0.587 1.00 70.94 80 PHE A CA 1
ATOM 633 C C . PHE A 1 80 ? 14.060 -0.438 -0.827 1.00 70.94 80 PHE A C 1
ATOM 635 O O . PHE A 1 80 ? 14.213 0.398 0.064 1.00 70.94 80 PHE A O 1
ATOM 642 N N . ARG A 1 81 ? 14.432 -0.201 -2.085 1.00 79.38 81 ARG A N 1
ATOM 643 C CA . ARG A 1 81 ? 14.697 1.154 -2.576 1.00 79.38 81 ARG A CA 1
ATOM 644 C C . ARG A 1 81 ? 13.536 1.622 -3.433 1.00 79.38 81 ARG A C 1
ATOM 646 O O . ARG A 1 81 ? 13.246 0.990 -4.446 1.00 79.38 81 ARG A O 1
ATOM 653 N N . ILE A 1 82 ? 12.903 2.722 -3.024 1.00 83.50 82 ILE A N 1
ATOM 654 C CA . ILE A 1 82 ? 11.856 3.387 -3.804 1.00 83.50 82 ILE A CA 1
ATOM 655 C C . ILE A 1 82 ? 12.511 4.350 -4.791 1.00 83.50 82 ILE A C 1
ATOM 657 O O . ILE A 1 82 ? 13.311 5.201 -4.401 1.00 83.50 82 ILE A O 1
ATOM 661 N N . ILE A 1 83 ? 12.150 4.233 -6.065 1.00 86.12 83 ILE A N 1
ATOM 662 C CA . ILE A 1 83 ? 12.538 5.159 -7.127 1.00 86.12 83 ILE A CA 1
ATOM 663 C C . ILE A 1 83 ? 11.259 5.646 -7.798 1.00 86.12 83 ILE A C 1
ATOM 665 O O . ILE A 1 83 ? 10.498 4.840 -8.320 1.00 86.12 83 ILE A O 1
ATOM 669 N N . ASN A 1 84 ? 11.038 6.959 -7.842 1.00 86.38 84 ASN A N 1
ATOM 670 C CA . ASN A 1 84 ? 9.974 7.517 -8.669 1.00 86.38 84 ASN A CA 1
ATOM 671 C C . ASN A 1 84 ? 10.523 7.807 -10.077 1.00 86.38 84 ASN A C 1
ATOM 673 O O . ASN A 1 84 ? 11.312 8.738 -10.244 1.00 86.38 84 ASN A O 1
ATOM 677 N N . PRO A 1 85 ? 10.132 7.040 -11.111 1.00 82.31 85 PRO A N 1
ATOM 678 C CA . PRO A 1 85 ? 10.711 7.170 -12.448 1.00 82.31 85 PRO A CA 1
ATOM 679 C C . PRO A 1 85 ? 10.316 8.474 -13.154 1.00 82.31 85 PRO A C 1
ATOM 681 O O . PRO A 1 85 ? 10.941 8.843 -14.144 1.00 82.31 85 PRO A O 1
ATOM 684 N N . LYS A 1 86 ? 9.283 9.177 -12.667 1.00 82.06 86 LYS A N 1
ATOM 685 C CA . LYS A 1 86 ? 8.787 10.435 -13.246 1.00 82.06 86 LYS A CA 1
ATOM 686 C C . LYS A 1 86 ? 9.287 11.673 -12.505 1.00 82.06 86 LYS A C 1
ATOM 688 O O . LYS A 1 86 ? 9.109 12.775 -13.018 1.00 82.06 86 LYS A O 1
ATOM 693 N N . SER A 1 87 ? 9.917 11.516 -11.339 1.00 84.75 87 SER A N 1
ATOM 694 C CA . SER A 1 87 ? 10.561 12.632 -10.633 1.00 84.75 87 SER A CA 1
ATOM 695 C C . SER A 1 87 ? 11.972 12.935 -11.149 1.00 84.75 87 SER A C 1
ATOM 697 O O . SER A 1 87 ? 12.522 13.986 -10.826 1.00 84.75 87 SER A O 1
ATOM 699 N N . ILE A 1 88 ? 12.545 12.046 -11.966 1.00 86.81 88 ILE A N 1
ATOM 700 C CA . ILE A 1 88 ? 13.877 12.181 -12.564 1.00 86.81 8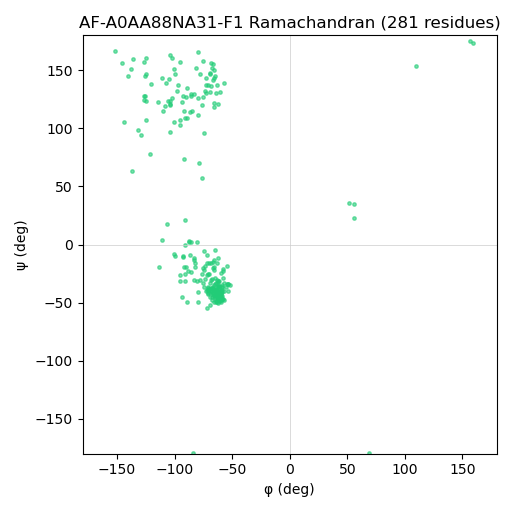8 ILE A CA 1
ATOM 701 C C . ILE A 1 88 ? 13.821 12.022 -14.084 1.00 86.81 88 ILE A C 1
ATOM 703 O O . ILE A 1 88 ? 12.897 11.432 -14.641 1.00 86.81 88 ILE A O 1
ATOM 707 N N . THR A 1 89 ? 14.820 12.569 -14.775 1.00 85.81 89 THR A N 1
ATOM 708 C CA . THR A 1 89 ? 14.915 12.442 -16.237 1.00 85.81 89 THR A CA 1
ATOM 709 C C . THR A 1 89 ? 15.386 11.043 -16.647 1.00 85.81 89 THR A C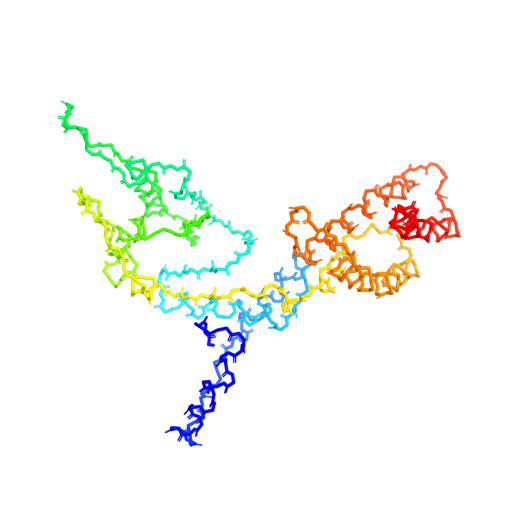 1
ATOM 711 O O . THR A 1 89 ? 16.058 10.360 -15.874 1.00 85.81 89 THR A O 1
ATOM 714 N N . MET A 1 90 ? 15.099 10.615 -17.885 1.00 81.38 90 MET A N 1
ATOM 715 C CA . MET A 1 90 ? 15.535 9.297 -18.387 1.00 81.38 90 MET A CA 1
ATOM 716 C C . MET A 1 90 ? 17.054 9.106 -18.308 1.00 81.38 90 MET A C 1
ATOM 718 O O . MET A 1 90 ? 17.517 8.044 -17.896 1.00 81.38 90 MET A O 1
ATOM 722 N N . GLY A 1 91 ? 17.821 10.154 -18.625 1.00 81.69 91 GLY A N 1
ATOM 723 C CA . GLY A 1 91 ? 19.279 10.141 -18.504 1.00 81.69 91 GLY A CA 1
ATOM 724 C C . GLY A 1 91 ? 19.761 10.007 -17.058 1.00 81.69 91 GLY A C 1
ATOM 725 O O . GLY A 1 91 ? 20.744 9.330 -16.806 1.00 81.69 91 GLY A O 1
ATOM 726 N N . GLN A 1 92 ? 19.046 10.569 -16.082 1.00 86.12 92 GLN A N 1
ATOM 727 C CA . GLN A 1 92 ? 19.374 10.382 -14.662 1.00 86.12 92 GLN A CA 1
ATOM 728 C C . GLN A 1 92 ? 18.925 9.018 -14.126 1.00 86.12 92 GLN A C 1
ATOM 730 O O . GLN A 1 92 ? 19.551 8.484 -13.215 1.00 86.12 92 GLN A O 1
ATOM 735 N N . LEU A 1 93 ? 17.848 8.443 -14.666 1.00 85.75 93 LEU A N 1
ATOM 736 C CA . LEU A 1 93 ? 17.346 7.131 -14.259 1.00 85.75 93 LEU A CA 1
ATOM 737 C C . LEU A 1 93 ? 18.268 6.009 -14.750 1.00 85.75 93 LEU A C 1
ATOM 739 O O . LEU A 1 93 ? 18.745 5.213 -13.941 1.00 85.75 93 LEU A O 1
ATOM 743 N N . TYR A 1 94 ? 18.539 5.968 -16.056 1.00 82.25 94 TYR A N 1
ATOM 744 C CA . TYR A 1 94 ? 19.301 4.895 -16.705 1.00 82.25 94 TYR A CA 1
ATOM 745 C C . TYR A 1 94 ? 20.789 5.215 -16.876 1.00 82.25 94 TYR A C 1
ATOM 747 O O . TYR A 1 94 ? 21.618 4.309 -16.882 1.00 82.25 94 TYR A O 1
ATOM 755 N N . GLY A 1 95 ? 21.139 6.492 -16.944 1.00 84.81 95 GLY A N 1
ATOM 756 C CA . GLY A 1 95 ? 22.462 6.962 -17.327 1.00 84.81 95 GLY A CA 1
ATOM 757 C C . GLY A 1 95 ? 22.414 7.633 -18.692 1.00 84.81 95 GLY A C 1
ATOM 758 O O . GLY A 1 95 ? 21.537 7.356 -19.516 1.00 84.81 95 GLY A O 1
ATOM 759 N N . CYS A 1 96 ? 23.341 8.551 -18.924 1.00 82.19 96 CYS A N 1
ATOM 760 C CA . CYS A 1 96 ? 23.465 9.236 -20.198 1.00 82.19 96 CYS A CA 1
ATOM 761 C C . CYS A 1 96 ? 24.925 9.371 -20.607 1.00 82.19 96 CYS A C 1
ATOM 763 O O . CYS A 1 96 ? 25.839 9.441 -19.784 1.00 82.19 96 CYS A O 1
ATOM 765 N N . PHE A 1 97 ? 25.117 9.412 -21.919 1.00 83.00 97 PHE A N 1
ATOM 766 C CA . PHE A 1 97 ? 26.388 9.756 -22.519 1.00 83.00 97 PHE A CA 1
ATOM 767 C C . PHE A 1 97 ? 26.440 11.265 -22.730 1.00 83.00 97 PHE A C 1
ATOM 769 O O . PHE A 1 97 ? 25.537 11.828 -23.354 1.00 83.00 97 PHE A O 1
ATOM 776 N N . ASP A 1 98 ? 27.484 11.914 -22.226 1.00 81.25 98 ASP A N 1
ATOM 777 C CA . ASP A 1 98 ? 27.708 13.330 -22.483 1.00 81.25 98 ASP A CA 1
ATOM 778 C C . ASP A 1 98 ? 28.462 13.497 -23.819 1.00 81.25 98 ASP A C 1
ATOM 780 O O . ASP A 1 98 ? 29.612 13.063 -23.942 1.00 81.25 98 ASP A O 1
ATOM 784 N N . PRO A 1 99 ? 27.845 14.121 -24.842 1.00 80.19 99 PRO A N 1
ATOM 785 C CA . PRO A 1 99 ? 28.462 14.286 -26.154 1.00 80.19 99 PRO A CA 1
ATOM 786 C C . PRO A 1 99 ? 29.659 15.248 -26.153 1.00 80.19 99 PRO A C 1
ATOM 788 O O . PRO A 1 99 ? 30.408 15.258 -27.127 1.00 80.19 99 PRO A O 1
ATOM 791 N N . VAL A 1 100 ? 29.831 16.068 -25.108 1.00 84.44 100 VAL A N 1
ATOM 792 C CA . VAL A 1 100 ? 30.934 17.035 -25.009 1.00 84.44 100 VAL A CA 1
ATOM 793 C C . VAL A 1 100 ? 32.152 16.404 -24.346 1.00 84.44 100 VAL A C 1
ATOM 795 O O . VAL A 1 100 ? 33.258 16.506 -24.874 1.00 84.44 100 VAL A O 1
ATOM 798 N N . SER A 1 101 ? 31.966 15.752 -23.197 1.00 85.75 101 SER A N 1
ATOM 799 C CA . SER A 1 101 ? 33.064 15.091 -22.477 1.00 85.75 101 SER A CA 1
ATOM 800 C C . SER A 1 101 ? 33.398 13.702 -23.026 1.00 85.75 101 SER A C 1
ATOM 802 O O . SER A 1 101 ? 34.476 13.185 -22.745 1.00 85.75 101 SER A O 1
ATOM 804 N N . HIS A 1 102 ? 32.506 13.108 -23.826 1.00 80.38 102 HIS A N 1
ATOM 805 C CA . HIS A 1 102 ? 32.553 11.698 -24.213 1.00 80.38 102 HIS A CA 1
ATOM 806 C C . HIS A 1 102 ? 32.580 10.732 -23.013 1.00 80.38 102 HIS A C 1
ATOM 808 O O . HIS A 1 102 ? 33.011 9.583 -23.147 1.00 80.38 102 HIS A O 1
ATOM 814 N N . GLU A 1 103 ? 32.109 11.177 -21.847 1.00 84.94 103 GLU A N 1
ATOM 815 C CA . GLU A 1 103 ? 32.029 10.362 -20.640 1.00 84.94 103 GLU A CA 1
ATOM 816 C C . GLU A 1 103 ? 30.613 9.819 -20.427 1.00 84.94 103 GLU A C 1
ATOM 818 O O . GLU A 1 103 ? 29.599 10.436 -20.768 1.00 84.94 103 GLU A O 1
ATOM 823 N N . TRP A 1 104 ? 30.550 8.619 -19.856 1.00 84.50 104 TRP A N 1
ATOM 824 C CA . TRP A 1 104 ? 29.302 7.993 -19.448 1.00 84.50 104 TRP A CA 1
ATOM 825 C C . TRP A 1 104 ? 29.007 8.331 -17.989 1.00 84.50 104 TRP A C 1
ATOM 827 O O . TRP A 1 104 ? 29.838 8.088 -17.113 1.00 84.50 104 TRP A O 1
ATOM 837 N N . THR A 1 105 ? 27.805 8.836 -17.725 1.00 84.81 105 THR A N 1
ATOM 838 C CA . THR A 1 105 ? 27.303 9.042 -16.365 1.00 84.81 105 THR A CA 1
ATOM 839 C C . THR A 1 105 ? 26.294 7.952 -16.027 1.00 84.81 105 THR A C 1
ATOM 841 O O . THR A 1 105 ? 25.292 7.794 -16.723 1.00 84.81 105 THR A O 1
ATOM 844 N N . ASP A 1 106 ? 26.543 7.210 -14.946 1.00 85.25 106 ASP A N 1
ATOM 845 C CA . ASP A 1 106 ? 25.634 6.167 -14.469 1.00 85.25 106 ASP A CA 1
ATOM 846 C C . ASP A 1 106 ? 24.350 6.756 -13.873 1.00 85.25 106 ASP A C 1
ATOM 848 O O . ASP A 1 106 ? 24.377 7.707 -13.090 1.00 85.25 106 ASP A O 1
ATOM 852 N N . GLY A 1 107 ? 23.215 6.142 -14.208 1.00 86.00 107 GLY A N 1
ATOM 853 C CA . GLY A 1 107 ? 21.923 6.503 -13.638 1.00 86.00 107 GLY A CA 1
ATOM 854 C C . GLY A 1 107 ? 21.680 5.924 -12.242 1.00 86.00 107 GLY A C 1
ATOM 855 O O . GLY A 1 107 ? 22.345 4.983 -11.789 1.00 86.00 107 GLY A O 1
ATOM 856 N N . VAL A 1 108 ? 20.659 6.457 -11.568 1.00 88.94 108 VAL A N 1
ATOM 857 C CA . VAL A 1 108 ? 20.225 6.037 -10.225 1.00 88.94 108 VAL A CA 1
ATOM 858 C C . VAL A 1 108 ? 19.827 4.559 -10.201 1.00 88.94 108 VAL A C 1
ATOM 860 O O . VAL A 1 108 ? 20.176 3.844 -9.258 1.00 88.94 108 VAL A O 1
ATOM 863 N N . LEU A 1 109 ? 19.144 4.073 -11.245 1.00 85.62 109 LEU A N 1
ATOM 864 C CA . LEU A 1 109 ? 18.729 2.673 -11.333 1.00 85.62 109 LEU A CA 1
ATOM 865 C C . LEU A 1 109 ? 19.928 1.744 -11.527 1.00 85.62 109 LEU A C 1
ATOM 867 O O . LEU A 1 109 ? 20.030 0.734 -10.837 1.00 85.62 109 LEU A O 1
ATOM 871 N N . ALA A 1 110 ? 20.849 2.094 -12.429 1.00 82.50 110 ALA A N 1
ATOM 872 C CA . ALA A 1 110 ? 22.048 1.300 -12.694 1.00 82.50 110 ALA A CA 1
ATOM 873 C C . ALA A 1 110 ? 22.927 1.177 -11.441 1.00 82.50 110 ALA A C 1
ATOM 875 O O . ALA A 1 110 ? 23.377 0.082 -11.096 1.00 82.50 110 ALA A O 1
ATOM 876 N N . THR A 1 111 ? 23.108 2.290 -10.726 1.00 86.44 111 THR A N 1
ATOM 877 C CA . THR A 1 111 ? 23.861 2.339 -9.468 1.00 86.44 111 THR A CA 1
ATOM 878 C C . THR A 1 111 ? 23.184 1.494 -8.390 1.00 86.44 111 THR A C 1
ATOM 880 O O . THR A 1 111 ? 23.819 0.620 -7.804 1.00 86.44 111 THR A O 1
ATOM 883 N N . THR A 1 112 ? 21.871 1.664 -8.198 1.00 86.69 112 THR A N 1
ATOM 884 C CA . THR A 1 112 ? 21.093 0.894 -7.212 1.00 86.69 112 THR A CA 1
ATOM 885 C C . THR A 1 112 ? 21.105 -0.605 -7.510 1.00 86.69 112 THR A C 1
ATOM 887 O O . THR A 1 112 ? 21.304 -1.415 -6.606 1.00 86.69 112 THR A O 1
ATOM 890 N N . PHE A 1 113 ? 20.934 -0.989 -8.777 1.00 83.88 113 PHE A N 1
ATOM 891 C CA . PHE A 1 113 ? 20.967 -2.388 -9.195 1.00 83.88 113 PHE A CA 1
ATOM 892 C C . PHE A 1 113 ? 22.337 -3.016 -8.935 1.00 83.88 113 PHE A C 1
ATOM 894 O O . PHE A 1 113 ? 22.421 -4.131 -8.426 1.00 83.88 113 PHE A O 1
ATOM 901 N N . ARG A 1 114 ? 23.421 -2.291 -9.238 1.00 83.38 114 ARG A N 1
ATOM 902 C CA . ARG A 1 114 ? 24.792 -2.748 -8.986 1.00 83.38 114 ARG A CA 1
ATOM 903 C C . ARG A 1 114 ? 25.061 -2.929 -7.494 1.00 83.38 114 ARG A C 1
ATOM 905 O O . ARG A 1 114 ? 25.604 -3.961 -7.112 1.00 83.38 114 ARG A O 1
ATOM 912 N N . GLU A 1 115 ? 24.649 -1.971 -6.668 1.00 85.19 115 GLU A N 1
ATOM 913 C CA . GLU A 1 115 ? 24.781 -2.049 -5.208 1.00 85.19 115 GLU A CA 1
ATOM 914 C C . GLU A 1 115 ? 24.035 -3.261 -4.635 1.00 85.19 115 GLU A C 1
ATOM 916 O O . GLU A 1 115 ? 24.592 -4.005 -3.830 1.00 85.19 115 GLU A O 1
ATOM 921 N N . GLN A 1 116 ? 22.804 -3.514 -5.092 1.00 82.19 116 GLN A N 1
ATOM 922 C CA . GLN A 1 116 ? 22.023 -4.668 -4.640 1.00 82.19 116 GLN A CA 1
ATOM 923 C C . GLN A 1 116 ? 22.573 -6.002 -5.162 1.00 82.19 116 GLN A C 1
ATOM 925 O O . GLN A 1 116 ? 22.575 -6.985 -4.427 1.00 82.19 116 GLN A O 1
ATOM 930 N N . ALA A 1 117 ? 23.084 -6.046 -6.396 1.00 78.00 117 ALA A N 1
ATOM 931 C CA . ALA A 1 117 ? 23.687 -7.251 -6.969 1.00 78.00 117 ALA A CA 1
ATOM 932 C C . ALA A 1 117 ? 25.039 -7.618 -6.328 1.00 78.00 117 ALA A C 1
ATOM 934 O O . ALA A 1 117 ? 25.440 -8.779 -6.370 1.00 78.00 117 ALA A O 1
ATOM 935 N N . GLN A 1 118 ? 25.749 -6.638 -5.760 1.00 83.00 118 GLN A N 1
ATOM 936 C CA . GLN A 1 118 ? 27.028 -6.831 -5.065 1.00 83.00 118 GLN A CA 1
ATOM 937 C C . GLN A 1 118 ? 26.872 -7.047 -3.555 1.00 83.00 118 GLN A C 1
ATOM 939 O O . GLN A 1 118 ? 27.848 -7.393 -2.887 1.00 83.00 118 GLN A O 1
ATOM 944 N N . SER A 1 119 ? 25.670 -6.846 -3.012 1.00 79.44 119 SER A N 1
ATOM 945 C CA . SER A 1 119 ? 25.378 -7.083 -1.601 1.00 79.44 119 SER A CA 1
ATOM 946 C C . SER A 1 119 ? 25.626 -8.547 -1.235 1.00 79.44 119 SER A C 1
ATOM 948 O O . SER A 1 119 ? 25.151 -9.462 -1.906 1.00 79.44 119 SER A O 1
ATOM 950 N N . THR A 1 120 ? 26.356 -8.777 -0.144 1.00 76.94 120 THR A N 1
ATOM 951 C CA . THR A 1 120 ? 26.592 -10.116 0.421 1.00 76.94 120 THR A CA 1
ATOM 952 C C . THR A 1 120 ? 25.499 -10.545 1.398 1.00 76.94 120 THR A C 1
ATOM 954 O O . THR A 1 120 ? 25.609 -11.606 2.011 1.00 76.94 120 THR A O 1
ATOM 957 N N . SER A 1 121 ? 24.461 -9.723 1.581 1.00 75.12 121 SER A N 1
ATOM 958 C CA . SER A 1 121 ? 23.340 -10.055 2.454 1.00 75.12 121 SER A CA 1
ATOM 959 C C . SER A 1 121 ? 22.522 -11.209 1.875 1.00 75.12 121 SER A C 1
ATOM 961 O O . SER A 1 121 ? 22.186 -11.218 0.693 1.00 75.12 121 SER A O 1
ATOM 963 N N . GLU A 1 122 ? 22.139 -12.153 2.734 1.00 69.06 122 GLU A N 1
ATOM 964 C CA . GLU A 1 122 ? 21.207 -13.233 2.392 1.00 69.06 122 GLU A CA 1
ATOM 965 C C . GLU A 1 122 ? 19.746 -12.742 2.296 1.00 69.06 122 GLU A C 1
ATOM 967 O O . GLU A 1 122 ? 18.851 -13.502 1.915 1.00 69.06 122 GLU A O 1
ATOM 972 N N . SER A 1 123 ? 19.479 -11.470 2.631 1.00 68.00 123 SER A N 1
ATOM 973 C CA . SER A 1 123 ? 18.158 -10.860 2.473 1.00 68.00 123 SER A CA 1
ATOM 974 C C . SER A 1 123 ? 17.792 -10.665 0.997 1.00 68.00 123 SER A C 1
ATOM 976 O O . SER A 1 123 ? 18.630 -10.410 0.130 1.00 68.00 123 SER A O 1
ATOM 978 N N . ARG A 1 124 ? 16.495 -10.778 0.688 1.00 69.00 124 ARG A N 1
ATOM 979 C CA . ARG A 1 124 ? 15.982 -10.437 -0.645 1.00 69.00 124 ARG A CA 1
ATOM 980 C C . ARG A 1 124 ? 15.935 -8.920 -0.787 1.00 69.00 124 ARG A C 1
ATOM 982 O O . ARG A 1 124 ? 15.303 -8.263 0.033 1.00 69.00 124 ARG A O 1
ATOM 989 N N . HIS A 1 125 ? 16.542 -8.398 -1.845 1.00 73.00 125 HIS A N 1
ATOM 990 C CA . HIS A 1 125 ? 16.562 -6.969 -2.146 1.00 73.00 125 HIS A CA 1
ATOM 991 C C . HIS A 1 125 ? 15.473 -6.626 -3.165 1.00 73.00 125 HIS A C 1
ATOM 993 O O . HIS A 1 125 ? 15.285 -7.358 -4.139 1.00 73.00 125 HIS A O 1
ATOM 999 N N . TRP A 1 126 ? 14.771 -5.515 -2.938 1.00 79.06 126 TRP A N 1
ATOM 1000 C CA . TRP A 1 126 ? 13.698 -5.040 -3.811 1.00 79.06 126 TRP A CA 1
ATOM 1001 C C . TRP A 1 126 ? 14.014 -3.647 -4.355 1.00 79.06 126 TRP A C 1
ATOM 1003 O O . TRP A 1 126 ? 14.476 -2.764 -3.625 1.00 79.06 126 TRP A O 1
ATOM 1013 N N . ILE A 1 127 ? 13.734 -3.443 -5.642 1.00 81.56 127 ILE A N 1
ATOM 1014 C CA . ILE A 1 127 ? 13.679 -2.121 -6.274 1.00 81.56 127 ILE A CA 1
ATOM 1015 C C . ILE A 1 127 ? 12.213 -1.862 -6.586 1.00 81.56 127 ILE A C 1
ATOM 1017 O O . ILE A 1 127 ? 11.607 -2.592 -7.371 1.00 81.56 127 ILE A O 1
ATOM 1021 N N . VAL A 1 128 ? 11.644 -0.855 -5.934 1.00 83.50 128 VAL A N 1
ATOM 1022 C CA . VAL A 1 128 ? 10.237 -0.483 -6.066 1.00 83.50 128 VAL A CA 1
ATOM 1023 C C . VAL A 1 128 ? 10.165 0.789 -6.891 1.00 83.50 128 VAL A C 1
ATOM 1025 O O . VAL A 1 128 ? 10.777 1.797 -6.541 1.00 83.50 128 VAL A O 1
ATOM 1028 N N . PHE A 1 129 ? 9.424 0.741 -7.993 1.00 83.06 129 PHE A N 1
ATOM 1029 C CA . PHE A 1 129 ? 9.131 1.926 -8.787 1.00 83.06 129 PHE A CA 1
ATOM 1030 C C . PHE A 1 129 ? 7.783 2.498 -8.357 1.00 83.06 129 PHE A C 1
ATOM 1032 O O . PHE A 1 129 ? 6.749 1.946 -8.724 1.00 83.06 129 PHE A O 1
ATOM 1039 N N . ASP A 1 130 ? 7.811 3.576 -7.575 1.00 82.88 130 ASP A N 1
ATOM 1040 C CA . ASP A 1 130 ? 6.614 4.262 -7.074 1.00 82.88 130 ASP A CA 1
ATOM 1041 C C . ASP A 1 130 ? 6.336 5.505 -7.925 1.00 82.88 130 ASP A C 1
ATOM 1043 O O . ASP A 1 130 ? 7.049 6.512 -7.868 1.00 82.88 130 ASP A O 1
ATOM 1047 N N . GLY A 1 131 ? 5.323 5.411 -8.779 1.00 79.38 131 GLY A N 1
ATOM 1048 C CA . GLY A 1 131 ? 4.890 6.512 -9.622 1.00 79.38 131 GLY A CA 1
ATOM 1049 C C . GLY A 1 131 ? 4.138 6.052 -10.867 1.00 79.38 131 GLY A C 1
ATOM 1050 O O . GLY A 1 131 ? 4.032 4.856 -11.149 1.00 79.38 131 GLY A O 1
ATOM 1051 N N . PRO A 1 132 ? 3.610 7.007 -11.652 1.00 76.94 132 PRO A N 1
ATOM 1052 C CA . PRO A 1 132 ? 2.868 6.672 -12.850 1.00 76.94 132 PRO A CA 1
ATOM 1053 C C . PRO A 1 132 ? 3.768 5.972 -13.870 1.00 76.94 132 PRO A C 1
ATOM 1055 O O . PRO A 1 132 ? 4.859 6.433 -14.226 1.00 76.94 132 PRO A O 1
ATOM 1058 N N . VAL A 1 133 ? 3.264 4.846 -14.360 1.00 74.12 133 VAL A N 1
ATOM 1059 C CA . VAL A 1 133 ? 3.904 4.057 -15.404 1.00 74.12 133 VAL A CA 1
ATOM 1060 C C . VAL A 1 133 ? 3.772 4.770 -16.744 1.00 74.12 133 VAL A C 1
ATOM 1062 O O . VAL A 1 133 ? 2.683 5.180 -17.139 1.00 74.12 133 VAL A O 1
ATOM 1065 N N . ASP A 1 134 ? 4.892 4.895 -17.449 1.00 70.06 134 ASP A N 1
ATOM 1066 C CA . ASP A 1 134 ? 4.987 5.501 -18.772 1.00 70.06 134 ASP A CA 1
ATOM 1067 C C . ASP A 1 134 ? 5.663 4.507 -19.719 1.00 70.06 134 ASP A C 1
ATOM 1069 O O . ASP A 1 134 ? 6.555 3.746 -19.331 1.00 70.06 134 ASP A O 1
ATOM 1073 N N . ALA A 1 135 ? 5.215 4.523 -20.968 1.00 66.31 135 ALA A N 1
ATOM 1074 C CA . ALA A 1 135 ? 5.656 3.626 -22.018 1.00 66.31 135 ALA A CA 1
ATOM 1075 C C . ALA A 1 135 ? 7.166 3.791 -22.295 1.00 66.31 135 ALA A C 1
ATOM 1077 O O . ALA A 1 135 ? 7.861 2.796 -22.495 1.00 66.31 135 ALA A O 1
ATOM 1078 N N . VAL A 1 136 ? 7.675 5.027 -22.198 1.00 71.38 136 VAL A N 1
ATOM 1079 C CA . VAL A 1 136 ? 9.070 5.380 -22.515 1.00 71.38 136 VAL A CA 1
ATOM 1080 C C . VAL A 1 136 ? 10.064 4.756 -21.531 1.00 71.38 136 VAL A C 1
ATOM 1082 O O . VAL A 1 136 ? 11.080 4.197 -21.936 1.00 71.38 136 VAL A O 1
ATOM 1085 N N . TRP A 1 137 ? 9.790 4.820 -20.222 1.00 74.56 137 TRP A N 1
ATOM 1086 C CA . TRP A 1 137 ? 10.752 4.326 -19.231 1.00 74.56 137 TRP A CA 1
ATOM 1087 C C . TRP A 1 137 ? 10.659 2.821 -19.016 1.00 74.56 137 TRP A C 1
ATOM 1089 O O . TRP A 1 137 ? 11.683 2.200 -18.743 1.00 74.56 137 TRP A O 1
ATOM 1099 N N . ILE A 1 138 ? 9.477 2.214 -19.165 1.00 73.00 138 ILE A N 1
ATOM 1100 C CA . ILE A 1 138 ? 9.338 0.755 -19.053 1.00 73.00 138 ILE A CA 1
ATOM 1101 C C . ILE A 1 138 ? 10.015 0.037 -20.220 1.00 73.00 138 ILE A C 1
ATOM 1103 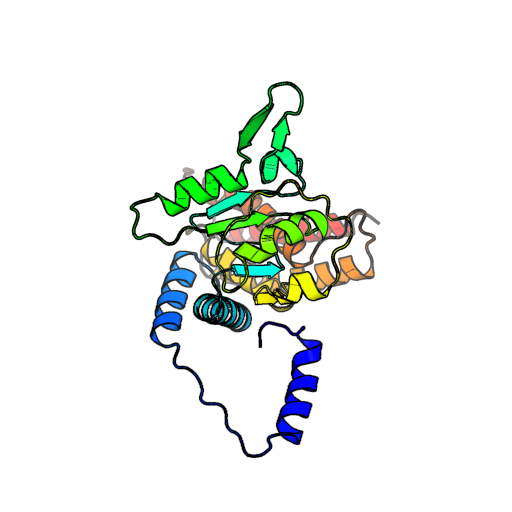O O . ILE A 1 138 ? 10.526 -1.069 -20.040 1.00 73.00 138 ILE A O 1
ATOM 1107 N N . GLU A 1 139 ? 10.065 0.646 -21.404 1.00 70.56 139 GLU A N 1
ATOM 1108 C CA . GLU A 1 139 ? 10.615 -0.018 -22.581 1.00 70.56 139 GLU A CA 1
ATOM 1109 C C . GLU A 1 139 ? 12.093 -0.401 -22.420 1.00 70.56 139 GLU A C 1
ATOM 1111 O O . GLU A 1 139 ? 12.474 -1.546 -22.687 1.00 70.56 139 GLU A O 1
ATOM 1116 N N . ASN A 1 140 ? 12.889 0.510 -21.859 1.00 66.56 140 ASN A N 1
ATOM 1117 C CA . ASN A 1 140 ? 14.304 0.286 -21.548 1.00 66.56 140 ASN A CA 1
ATOM 1118 C C . ASN A 1 140 ? 14.527 -0.775 -20.451 1.00 66.56 140 ASN A C 1
ATOM 1120 O O . ASN A 1 140 ? 15.637 -1.278 -20.283 1.00 66.56 140 ASN A O 1
ATOM 1124 N N . MET A 1 141 ? 13.474 -1.165 -19.726 1.00 68.94 141 MET A N 1
ATOM 1125 C CA . MET A 1 141 ? 13.518 -2.174 -18.666 1.00 68.94 141 MET A CA 1
ATOM 1126 C C . MET A 1 141 ? 13.186 -3.591 -19.170 1.00 68.94 141 MET A C 1
ATOM 1128 O O . MET A 1 141 ? 13.399 -4.572 -18.457 1.00 68.94 141 MET A O 1
ATOM 1132 N N . ASN A 1 142 ? 12.692 -3.740 -20.403 1.00 65.25 142 ASN A N 1
ATOM 1133 C CA . ASN A 1 142 ? 12.167 -5.013 -20.910 1.00 65.25 142 ASN A CA 1
ATOM 1134 C C . ASN A 1 142 ? 13.172 -6.174 -20.898 1.00 65.25 142 ASN A C 1
ATOM 1136 O O . ASN A 1 142 ? 12.773 -7.300 -20.611 1.00 65.25 142 ASN A O 1
ATOM 1140 N N . THR A 1 143 ? 14.455 -5.919 -21.178 1.00 61.56 143 THR A N 1
ATOM 1141 C CA . THR A 1 143 ? 15.511 -6.955 -21.174 1.00 61.56 143 THR A CA 1
ATOM 1142 C C . THR A 1 143 ? 15.905 -7.401 -19.763 1.00 61.56 143 THR A C 1
ATOM 1144 O O . THR A 1 143 ? 16.527 -8.448 -19.576 1.00 61.56 143 THR A O 1
ATOM 1147 N N . VAL A 1 144 ? 15.570 -6.597 -18.747 1.00 57.62 144 VAL A N 1
ATOM 1148 C CA . VAL A 1 144 ? 15.703 -6.991 -17.340 1.00 57.62 144 VAL A CA 1
ATOM 1149 C C . VAL A 1 144 ? 14.535 -7.866 -16.941 1.00 57.62 144 VAL A C 1
ATOM 1151 O O . VAL A 1 144 ? 14.730 -8.817 -16.198 1.00 57.62 144 VAL A O 1
ATOM 1154 N N . LEU A 1 145 ? 13.329 -7.525 -17.397 1.00 61.75 145 LEU A N 1
ATOM 1155 C CA . LEU A 1 145 ? 12.071 -8.140 -16.968 1.00 61.75 145 LEU A CA 1
ATOM 1156 C C . LEU A 1 145 ? 11.753 -9.459 -17.677 1.00 61.75 145 LEU A C 1
ATOM 1158 O O . LEU A 1 145 ? 10.929 -10.231 -17.187 1.00 61.75 145 LEU A O 1
ATOM 1162 N N . ASP A 1 146 ? 12.377 -9.712 -18.822 1.00 61.06 146 ASP A N 1
ATOM 1163 C CA . ASP A 1 146 ? 12.290 -10.986 -19.525 1.00 61.06 146 ASP A CA 1
ATOM 1164 C C . ASP A 1 146 ? 13.296 -12.019 -18.974 1.00 61.06 146 ASP A C 1
ATOM 1166 O O . ASP A 1 146 ? 14.051 -11.765 -18.030 1.00 61.06 146 ASP A O 1
ATOM 1170 N N . ASP A 1 147 ? 13.300 -13.220 -19.554 1.00 59.28 147 ASP A N 1
ATOM 1171 C CA . ASP A 1 147 ? 14.171 -14.316 -19.117 1.00 59.28 147 ASP A CA 1
ATOM 1172 C C . ASP A 1 147 ? 15.673 -14.002 -19.270 1.00 59.28 147 ASP A C 1
ATOM 1174 O O . ASP A 1 147 ? 16.505 -14.725 -18.714 1.00 59.28 147 ASP A O 1
ATOM 1178 N N . ASN A 1 148 ? 16.041 -12.920 -19.974 1.00 57.56 148 ASN A N 1
ATOM 1179 C CA . ASN A 1 148 ? 17.436 -12.533 -20.161 1.00 57.56 148 ASN A CA 1
ATOM 1180 C C . ASN A 1 148 ? 18.062 -11.971 -18.882 1.00 57.56 148 ASN A C 1
ATOM 1182 O O . ASN A 1 148 ? 19.281 -12.082 -18.734 1.00 57.56 148 ASN A O 1
ATOM 1186 N N . LYS A 1 149 ? 17.262 -11.398 -17.965 1.00 63.66 149 LYS A N 1
ATOM 1187 C CA . LYS A 1 149 ? 17.705 -10.879 -16.654 1.00 63.66 149 LYS A CA 1
ATOM 1188 C C . LYS A 1 149 ? 18.905 -9.921 -16.748 1.00 63.66 149 LYS A C 1
ATOM 1190 O O . LYS A 1 149 ? 19.789 -9.939 -15.889 1.00 63.66 149 LYS A O 1
ATOM 1195 N N . LYS A 1 150 ? 18.969 -9.102 -17.806 1.00 58.09 150 LYS A N 1
ATOM 1196 C CA . LYS A 1 150 ? 20.096 -8.193 -18.082 1.00 58.09 150 LYS A CA 1
ATOM 1197 C C . LYS A 1 150 ? 19.621 -6.759 -18.275 1.00 58.09 150 LYS A C 1
ATOM 1199 O O . LYS A 1 150 ? 18.775 -6.479 -19.121 1.00 58.09 150 LYS A O 1
ATOM 1204 N N . LEU A 1 151 ? 20.228 -5.837 -17.529 1.00 56.50 151 LEU A N 1
ATOM 1205 C CA . LEU A 1 151 ? 20.014 -4.402 -17.709 1.00 56.50 151 LEU A CA 1
ATOM 1206 C C . LEU A 1 151 ? 20.840 -3.905 -18.893 1.00 56.50 151 LEU A C 1
ATOM 1208 O O . LEU A 1 151 ? 22.069 -3.888 -18.836 1.00 56.50 151 LEU A O 1
ATOM 1212 N N . CYS A 1 152 ? 20.156 -3.526 -19.972 1.00 60.34 152 CYS A N 1
ATOM 1213 C CA . CYS A 1 152 ? 20.773 -2.948 -21.158 1.00 60.34 152 CYS A CA 1
ATOM 1214 C C . CYS A 1 152 ? 20.705 -1.421 -21.076 1.00 60.34 152 CYS A C 1
ATOM 1216 O O . CYS A 1 152 ? 19.651 -0.826 -21.264 1.00 60.34 152 CYS A O 1
ATOM 1218 N N . LEU A 1 153 ? 21.848 -0.790 -20.817 1.00 57.00 153 LEU A N 1
ATOM 1219 C CA . LEU A 1 153 ? 22.006 0.662 -20.826 1.00 57.00 153 LEU A CA 1
ATOM 1220 C C . LEU A 1 153 ? 22.445 1.094 -22.234 1.00 57.00 153 LEU A C 1
ATOM 1222 O O . LEU A 1 153 ? 23.625 1.336 -22.467 1.00 57.00 153 LEU A O 1
ATOM 1226 N N . MET A 1 154 ? 21.535 1.074 -23.213 1.00 48.31 154 MET A N 1
ATOM 1227 C CA . MET A 1 154 ? 21.836 1.570 -24.565 1.00 48.31 154 MET A CA 1
ATOM 1228 C C . MET A 1 154 ? 21.178 2.928 -24.813 1.00 48.31 154 MET A C 1
ATOM 1230 O O . MET A 1 154 ? 20.052 3.171 -24.394 1.00 48.31 154 MET A O 1
ATOM 1234 N N . SER A 1 155 ? 21.887 3.797 -25.532 1.00 44.25 155 SER A N 1
ATOM 1235 C CA . SER A 1 155 ? 21.463 5.130 -25.975 1.00 44.25 155 SER A CA 1
ATOM 1236 C C . SER A 1 155 ? 20.487 5.060 -27.161 1.00 44.25 155 SER A C 1
ATOM 1238 O O . SER A 1 155 ? 20.798 5.556 -28.245 1.00 44.25 155 SER A O 1
ATOM 1240 N N . ALA A 1 156 ? 19.361 4.361 -27.015 1.00 39.50 156 ALA A N 1
ATOM 1241 C CA . ALA A 1 156 ? 18.381 4.215 -28.090 1.00 39.50 156 ALA A CA 1
ATOM 1242 C C . ALA A 1 156 ? 17.115 5.029 -27.790 1.00 39.50 156 ALA A C 1
ATOM 1244 O O . ALA A 1 156 ? 16.442 4.789 -26.791 1.00 39.50 156 ALA A O 1
ATOM 1245 N N . ASP A 1 157 ? 16.813 5.982 -28.676 1.00 38.78 157 ASP A N 1
ATOM 1246 C CA . ASP A 1 157 ? 15.537 6.699 -28.739 1.00 38.78 157 ASP A CA 1
ATOM 1247 C C . ASP A 1 157 ? 14.426 5.715 -29.120 1.00 38.78 157 ASP A C 1
ATOM 1249 O O . ASP A 1 157 ? 14.457 5.114 -30.198 1.00 38.78 157 ASP A O 1
ATOM 1253 N N . LEU A 1 158 ? 13.452 5.539 -28.232 1.00 43.44 158 LEU A N 1
ATOM 1254 C CA . LEU A 1 158 ? 12.311 4.650 -28.433 1.00 43.44 158 LEU A CA 1
ATOM 1255 C C . LEU A 1 158 ? 11.030 5.442 -28.146 1.00 43.44 158 LEU A C 1
ATOM 1257 O O . LEU A 1 158 ? 10.605 5.612 -27.007 1.00 43.44 158 LEU A O 1
ATOM 1261 N N . GLU A 1 159 ? 10.447 5.994 -29.213 1.00 38.69 159 GLU A N 1
ATOM 1262 C CA . GLU A 1 159 ? 9.248 6.846 -29.174 1.00 38.69 159 GLU A CA 1
ATOM 1263 C C . GLU A 1 159 ? 7.921 6.064 -29.202 1.00 38.69 159 GLU A C 1
ATOM 1265 O O . GLU A 1 159 ? 6.855 6.680 -29.218 1.00 38.69 159 GLU A O 1
ATOM 1270 N N . GLN A 1 160 ? 7.922 4.725 -29.216 1.00 39.12 160 GLN A N 1
ATOM 1271 C CA . GLN A 1 160 ? 6.674 3.957 -29.306 1.00 39.12 160 GLN A CA 1
ATOM 1272 C C . GLN A 1 160 ? 6.684 2.662 -28.500 1.00 39.12 160 GLN A C 1
ATOM 1274 O O . GLN A 1 160 ? 7.172 1.634 -28.959 1.00 39.12 160 GLN A O 1
ATOM 1279 N N . ALA A 1 161 ? 5.967 2.673 -27.377 1.00 40.97 161 ALA A N 1
ATOM 1280 C CA . ALA A 1 161 ? 5.608 1.458 -26.661 1.00 40.97 161 ALA A CA 1
ATOM 1281 C C . ALA A 1 161 ? 4.113 1.130 -26.816 1.00 40.97 161 ALA A C 1
ATOM 1283 O O . ALA A 1 161 ? 3.237 1.995 -26.779 1.00 40.97 161 ALA A O 1
ATOM 1284 N N . SER A 1 162 ? 3.826 -0.162 -26.997 1.00 45.31 162 SER A N 1
ATOM 1285 C CA . SER A 1 162 ? 2.473 -0.712 -27.137 1.00 45.31 162 SER A CA 1
ATOM 1286 C C . SER A 1 162 ? 2.004 -1.371 -25.828 1.00 45.31 162 SER A C 1
ATOM 1288 O O . SER A 1 162 ? 2.836 -1.770 -25.010 1.00 45.31 162 SER A O 1
ATOM 1290 N N . PRO A 1 163 ? 0.689 -1.584 -25.618 1.00 47.03 163 PRO A N 1
ATOM 1291 C CA . PRO A 1 163 ? 0.162 -2.297 -24.444 1.00 47.03 163 PRO A CA 1
ATOM 1292 C C . PRO A 1 163 ? 0.753 -3.705 -24.226 1.00 47.03 163 PRO A C 1
ATOM 1294 O O . PRO A 1 163 ? 0.699 -4.242 -23.120 1.00 47.03 163 PRO A O 1
ATOM 1297 N N . ALA A 1 164 ? 1.361 -4.305 -25.258 1.00 52.72 164 ALA A N 1
ATOM 1298 C CA . ALA A 1 164 ? 2.060 -5.585 -25.163 1.00 52.72 164 ALA A CA 1
ATOM 1299 C C . ALA A 1 164 ? 3.319 -5.528 -24.272 1.00 52.72 164 ALA A C 1
ATOM 1301 O O . ALA A 1 164 ? 3.737 -6.560 -23.743 1.00 52.72 164 ALA A O 1
ATOM 1302 N N . THR A 1 165 ? 3.897 -4.340 -24.065 1.00 55.28 165 THR A N 1
ATOM 1303 C CA . THR A 1 165 ? 5.116 -4.130 -23.272 1.00 55.28 165 THR A CA 1
ATOM 1304 C C . THR A 1 165 ? 4.894 -4.436 -21.786 1.00 55.28 165 THR A C 1
ATOM 1306 O O . THR A 1 165 ? 5.679 -5.155 -21.171 1.00 55.28 165 THR A O 1
ATOM 1309 N N . VAL A 1 166 ? 3.756 -4.015 -21.224 1.00 53.00 166 VAL A N 1
ATOM 1310 C CA . VAL A 1 166 ? 3.412 -4.241 -19.805 1.00 53.00 166 VAL A CA 1
ATOM 1311 C C . VAL A 1 166 ? 2.990 -5.697 -19.538 1.00 53.00 166 VAL A C 1
ATOM 1313 O O . VAL A 1 166 ? 3.101 -6.196 -18.420 1.00 53.00 166 VAL A O 1
ATOM 1316 N N . SER A 1 167 ? 2.585 -6.444 -20.574 1.00 58.31 167 SER A N 1
ATOM 1317 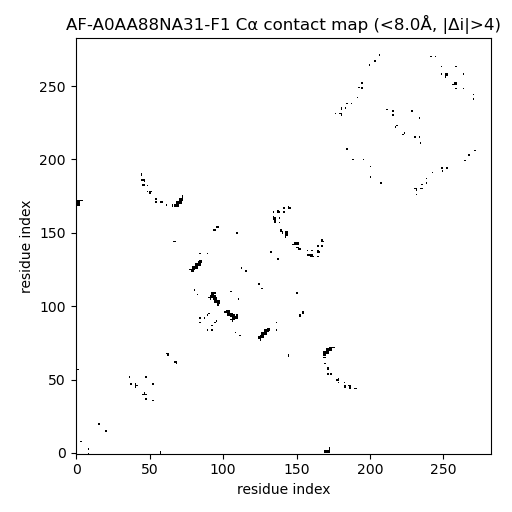C CA . SER A 1 167 ? 2.162 -7.850 -20.448 1.00 58.31 167 SER A CA 1
ATOM 1318 C C . SER A 1 167 ? 3.289 -8.817 -20.044 1.00 58.31 167 SER A C 1
ATOM 1320 O O . SER A 1 167 ? 3.000 -9.964 -19.670 1.00 58.31 167 SER A O 1
ATOM 1322 N N . ARG A 1 168 ? 4.558 -8.394 -20.148 1.00 60.38 168 ARG A N 1
ATOM 1323 C CA . ARG A 1 168 ? 5.734 -9.203 -19.778 1.00 60.38 168 ARG A CA 1
ATOM 1324 C C . ARG A 1 168 ? 5.937 -9.276 -18.261 1.00 60.38 168 ARG A C 1
ATOM 1326 O O . ARG A 1 168 ? 6.451 -10.283 -17.768 1.00 60.38 168 ARG A O 1
ATOM 1333 N N . CYS A 1 169 ? 5.452 -8.272 -17.534 1.00 63.16 169 CYS A N 1
ATOM 1334 C CA . CYS A 1 169 ? 5.433 -8.253 -16.077 1.00 63.16 169 CYS A CA 1
ATOM 1335 C C . CYS A 1 169 ? 4.295 -9.129 -15.531 1.00 63.16 169 CYS A C 1
ATOM 1337 O O . CYS A 1 169 ? 3.212 -9.234 -16.120 1.00 63.16 169 CYS A O 1
ATOM 1339 N N . GLY A 1 170 ? 4.525 -9.763 -14.376 1.00 63.72 170 GLY A N 1
ATOM 1340 C CA . GLY A 1 170 ? 3.416 -10.278 -13.571 1.00 63.72 170 GLY A CA 1
ATOM 1341 C C . GLY A 1 170 ? 2.548 -9.099 -13.135 1.00 63.72 170 GLY A C 1
ATOM 1342 O O . GLY A 1 170 ? 3.065 -8.179 -12.520 1.00 63.72 170 GLY A O 1
ATOM 1343 N N . MET A 1 171 ? 1.266 -9.093 -13.489 1.00 67.94 171 MET A N 1
ATOM 1344 C CA . MET A 1 171 ? 0.346 -8.010 -13.133 1.00 67.94 171 MET A CA 1
ATOM 1345 C C . MET A 1 171 ? -0.520 -8.471 -11.974 1.00 67.94 171 MET A C 1
ATOM 1347 O O . MET A 1 171 ? -1.147 -9.528 -12.082 1.00 67.94 171 MET A O 1
ATOM 1351 N N . ILE A 1 172 ? -0.543 -7.692 -10.895 1.00 73.50 172 ILE A N 1
ATOM 1352 C CA . ILE A 1 172 ? -1.396 -7.932 -9.734 1.00 73.50 172 ILE A CA 1
ATOM 1353 C C . ILE A 1 172 ? -2.213 -6.668 -9.496 1.00 73.50 172 ILE A C 1
ATOM 1355 O O . ILE A 1 172 ? -1.689 -5.647 -9.051 1.00 73.50 172 ILE A O 1
ATOM 1359 N N . TYR A 1 173 ? -3.502 -6.743 -9.813 1.00 72.25 173 TYR A N 1
ATOM 1360 C CA . TYR A 1 173 ? -4.434 -5.647 -9.572 1.00 72.25 173 TYR A CA 1
ATOM 1361 C C . TYR A 1 173 ? -4.859 -5.630 -8.108 1.00 72.25 173 TYR A C 1
ATOM 1363 O O . TYR A 1 173 ? -5.346 -6.644 -7.598 1.00 72.25 173 TYR A O 1
ATOM 1371 N N . MET A 1 174 ? -4.706 -4.491 -7.441 1.00 74.75 174 MET A N 1
ATOM 1372 C CA . MET A 1 174 ? -5.288 -4.253 -6.126 1.00 74.75 174 MET A CA 1
ATOM 1373 C C . MET A 1 174 ? -6.585 -3.467 -6.303 1.00 74.75 174 MET A C 1
ATOM 1375 O O . MET A 1 174 ? -6.635 -2.464 -7.006 1.00 74.75 174 MET A O 1
ATOM 1379 N N . GLU A 1 175 ? -7.637 -3.927 -5.639 1.00 76.19 175 GLU A N 1
ATOM 1380 C CA . GLU A 1 175 ? -8.968 -3.316 -5.622 1.00 76.19 175 GLU A CA 1
ATOM 1381 C C . GLU A 1 175 ? -9.313 -2.982 -4.160 1.00 76.19 175 GLU A C 1
ATOM 1383 O O . GLU A 1 175 ? -10.043 -3.735 -3.511 1.00 76.19 175 GLU A O 1
ATOM 1388 N N . PRO A 1 176 ? -8.759 -1.888 -3.593 1.00 70.69 176 PRO A N 1
ATOM 1389 C CA . PRO A 1 176 ? -8.847 -1.604 -2.158 1.00 70.69 176 PRO A CA 1
ATOM 1390 C C . PRO A 1 176 ? -10.283 -1.501 -1.643 1.00 70.69 176 PRO A C 1
ATOM 1392 O O . PRO A 1 176 ? -10.555 -1.859 -0.503 1.00 70.69 176 PRO A O 1
ATOM 1395 N N . HIS A 1 177 ? -11.231 -1.086 -2.488 1.00 75.25 177 HIS A N 1
ATOM 1396 C CA . HIS A 1 177 ? -12.651 -1.024 -2.136 1.00 75.25 177 HIS A CA 1
ATOM 1397 C C . HIS A 1 177 ? -13.238 -2.379 -1.702 1.00 75.25 177 HIS A C 1
ATOM 1399 O O . HIS A 1 177 ? -14.239 -2.396 -0.994 1.00 75.25 177 HIS A O 1
ATOM 1405 N N . GLN A 1 178 ? -12.634 -3.510 -2.092 1.00 76.75 178 GLN A N 1
ATOM 1406 C CA . GLN A 1 178 ? -13.061 -4.843 -1.649 1.00 76.75 178 GLN A CA 1
ATOM 1407 C C . GLN A 1 178 ? -12.675 -5.143 -0.197 1.00 76.75 178 GLN A C 1
ATOM 1409 O O . GLN A 1 178 ? -13.296 -6.000 0.426 1.00 76.75 178 GLN A O 1
ATOM 1414 N N . LEU A 1 179 ? -11.666 -4.452 0.342 1.00 81.81 179 LEU A N 1
ATOM 1415 C CA . LEU A 1 179 ? -11.283 -4.562 1.748 1.00 81.81 179 LEU A CA 1
ATOM 1416 C C . LEU A 1 179 ? -12.327 -3.890 2.650 1.00 81.81 179 LEU A C 1
ATOM 1418 O O . LEU A 1 179 ? -12.655 -4.409 3.713 1.00 81.81 179 LEU A O 1
ATOM 1422 N N . GLY A 1 180 ? -12.864 -2.751 2.205 1.00 85.19 180 GLY A N 1
ATOM 1423 C CA . GLY A 1 180 ? -13.748 -1.910 3.008 1.00 85.19 180 GLY A CA 1
ATOM 1424 C C . GLY A 1 180 ? -13.019 -1.223 4.169 1.00 85.19 180 GLY A C 1
ATOM 1425 O O . GLY A 1 180 ? -11.809 -1.356 4.347 1.00 85.19 180 GLY A O 1
ATOM 1426 N N . TRP A 1 181 ? -13.762 -0.450 4.961 1.00 88.88 181 TRP A N 1
ATOM 1427 C CA . TRP A 1 181 ? -13.215 0.286 6.107 1.00 88.88 181 TRP A CA 1
ATOM 1428 C C . TRP A 1 181 ? -13.288 -0.507 7.425 1.00 88.88 181 TRP A C 1
ATOM 1430 O O . TRP A 1 181 ? -12.553 -0.207 8.362 1.00 88.88 181 TRP A O 1
ATOM 1440 N N . THR A 1 182 ? -14.139 -1.533 7.510 1.00 89.94 182 THR A N 1
ATOM 1441 C CA . THR A 1 182 ? -14.346 -2.334 8.729 1.00 89.94 182 THR A CA 1
ATOM 1442 C C . THR A 1 182 ? -13.071 -3.030 9.218 1.00 89.94 182 THR A C 1
ATOM 1444 O O . THR A 1 182 ? -12.750 -2.880 10.395 1.00 89.94 182 THR A O 1
ATOM 1447 N N . PRO A 1 183 ? -12.262 -3.688 8.359 1.00 89.69 183 PRO A N 1
ATOM 1448 C CA . PRO A 1 183 ? -11.017 -4.306 8.820 1.00 89.69 183 PRO A CA 1
ATOM 1449 C C . PRO A 1 183 ? -10.011 -3.282 9.352 1.00 89.69 183 PRO A C 1
ATOM 1451 O O . PRO A 1 183 ? -9.236 -3.578 10.255 1.00 89.69 183 PRO A O 1
ATOM 1454 N N . LEU A 1 184 ? -10.041 -2.059 8.812 1.00 87.75 184 LEU A N 1
ATOM 1455 C CA . LEU A 1 184 ? -9.203 -0.963 9.286 1.00 87.75 184 LEU A CA 1
ATOM 1456 C C . LEU A 1 184 ? -9.624 -0.506 10.687 1.00 87.75 184 LEU A C 1
ATOM 1458 O O . LEU A 1 184 ? -8.760 -0.264 11.524 1.00 87.75 184 LEU A O 1
ATOM 1462 N N . ARG A 1 185 ? -10.936 -0.444 10.959 1.00 90.31 185 ARG A N 1
ATOM 1463 C CA . ARG A 1 185 ? -11.466 -0.178 12.304 1.00 90.31 185 ARG A CA 1
ATOM 1464 C C . ARG A 1 185 ? -11.031 -1.266 13.278 1.00 90.31 185 ARG A C 1
ATOM 1466 O O . ARG A 1 185 ? -10.573 -0.946 14.366 1.00 90.31 185 ARG A O 1
ATOM 1473 N N . ASP A 1 186 ? -11.172 -2.529 12.900 1.00 90.06 186 ASP A N 1
ATOM 1474 C CA . ASP A 1 186 ? -10.833 -3.654 13.774 1.00 90.06 186 ASP A CA 1
ATOM 1475 C C . ASP A 1 186 ? -9.342 -3.642 14.137 1.00 90.06 186 ASP A C 1
ATOM 1477 O O . ASP A 1 186 ? -8.988 -3.758 15.304 1.00 90.06 186 ASP A O 1
ATOM 1481 N N . SER A 1 187 ? -8.464 -3.378 13.165 1.00 89.81 187 SER A N 1
ATOM 1482 C CA . SER A 1 187 ? -7.042 -3.110 13.422 1.00 89.81 187 SER A CA 1
ATOM 1483 C C . SER A 1 187 ? -6.798 -1.877 14.291 1.00 89.81 187 SER A C 1
ATOM 1485 O O . SER A 1 187 ? -5.894 -1.872 15.122 1.00 89.81 187 SER A O 1
ATOM 1487 N N . TYR A 1 188 ? -7.591 -0.821 14.112 1.00 88.81 188 TYR A N 1
ATOM 1488 C CA . TYR A 1 188 ? -7.493 0.388 14.923 1.00 88.81 188 TYR A CA 1
ATOM 1489 C C . TYR A 1 188 ? -7.863 0.130 16.393 1.00 88.81 188 TYR A C 1
ATOM 1491 O O . TYR A 1 188 ? -7.205 0.680 17.277 1.00 88.81 188 TYR A O 1
ATOM 1499 N N . MET A 1 189 ? -8.826 -0.757 16.676 1.00 86.88 189 MET A N 1
ATOM 1500 C CA . MET A 1 189 ? -9.186 -1.130 18.052 1.00 86.88 189 MET A CA 1
ATOM 1501 C C . MET A 1 189 ? -7.990 -1.710 18.827 1.00 86.88 189 MET A C 1
ATOM 1503 O O . MET A 1 189 ? -7.827 -1.403 20.004 1.00 86.88 189 MET A O 1
ATOM 1507 N N . ASP A 1 190 ? -7.094 -2.444 18.158 1.00 85.00 190 ASP A N 1
ATOM 1508 C CA . ASP A 1 190 ? -5.870 -3.002 18.761 1.00 85.00 190 ASP A CA 1
ATOM 1509 C C . ASP A 1 190 ? -4.790 -1.940 19.069 1.00 85.00 190 ASP A C 1
ATOM 1511 O O . ASP A 1 190 ? -3.754 -2.236 19.684 1.00 85.00 190 ASP A O 1
ATOM 1515 N N . THR A 1 191 ? -4.982 -0.702 18.603 1.00 84.50 191 THR A N 1
ATOM 1516 C CA . THR A 1 191 ? -4.084 0.442 18.854 1.00 84.50 191 THR A CA 1
ATOM 1517 C C . THR A 1 191 ? -4.584 1.380 19.947 1.00 84.50 191 THR A C 1
ATOM 1519 O O . THR A 1 191 ? -3.844 2.276 20.350 1.00 84.50 191 THR A O 1
ATOM 1522 N N . LEU A 1 192 ? -5.812 1.175 20.428 1.00 83.00 192 LEU A N 1
ATOM 1523 C CA . LEU A 1 192 ? -6.404 1.996 21.475 1.00 83.00 192 LEU A CA 1
ATOM 1524 C C . LEU A 1 192 ? -5.652 1.840 22.811 1.00 83.00 192 LEU A C 1
ATOM 1526 O O . LEU A 1 192 ? -5.079 0.781 23.081 1.00 83.00 192 LEU A O 1
ATOM 1530 N N . PRO A 1 193 ? -5.641 2.888 23.656 1.00 79.81 193 PRO A N 1
ATOM 1531 C CA . PRO A 1 193 ? -4.956 2.847 24.942 1.00 79.81 193 PRO A CA 1
ATOM 1532 C C . PRO A 1 193 ? -5.595 1.828 25.896 1.00 79.81 193 PRO A C 1
ATOM 1534 O O . PRO A 1 193 ? -6.817 1.690 25.957 1.00 79.81 193 PRO A O 1
ATOM 1537 N N . GLU A 1 194 ? -4.765 1.177 26.718 1.00 76.94 194 GLU A N 1
ATOM 1538 C CA . GLU A 1 194 ? -5.191 0.206 27.747 1.00 76.94 194 GLU A CA 1
ATOM 1539 C C . GLU A 1 194 ? -6.047 0.838 28.866 1.00 76.94 194 GLU A C 1
ATOM 1541 O O . GLU A 1 194 ? -6.559 0.144 29.742 1.00 76.94 194 GLU A O 1
ATOM 1546 N N . SER A 1 195 ? -6.217 2.163 28.842 1.00 73.69 195 SER A N 1
ATOM 1547 C CA . SER A 1 195 ? -7.076 2.935 29.742 1.00 73.69 195 SER A CA 1
ATOM 1548 C C . SER A 1 195 ? -8.564 2.662 29.586 1.00 73.69 195 SER A C 1
ATOM 1550 O O . SER A 1 195 ? -9.347 2.956 30.493 1.00 73.69 195 SER A O 1
ATOM 1552 N N . LEU A 1 196 ? -8.962 2.122 28.438 1.00 79.94 196 LEU A N 1
ATOM 1553 C CA . LEU A 1 196 ? -10.353 1.903 28.099 1.00 79.94 196 LEU A CA 1
ATOM 1554 C C . LEU A 1 196 ? -10.834 0.560 28.650 1.00 79.94 196 LEU A C 1
ATOM 1556 O O . LEU A 1 196 ? -10.228 -0.489 28.442 1.00 79.94 196 LEU A O 1
ATOM 1560 N N . SER A 1 197 ? -11.965 0.599 29.351 1.00 82.38 197 SER A N 1
ATOM 1561 C CA . SER A 1 197 ? -12.685 -0.604 29.753 1.00 82.38 197 SER A CA 1
ATOM 1562 C C . SER A 1 197 ? -13.246 -1.332 28.519 1.00 82.38 197 SER A C 1
ATOM 1564 O O . SER A 1 197 ? -13.519 -0.690 27.500 1.00 82.38 197 SER A O 1
ATOM 1566 N N . PRO A 1 198 ? -13.488 -2.654 28.598 1.00 84.31 198 PRO A N 1
ATOM 1567 C CA . PRO A 1 198 ? -14.102 -3.399 27.496 1.00 84.31 198 PRO A CA 1
ATOM 1568 C C . PRO A 1 198 ? -15.468 -2.826 27.083 1.00 84.31 198 PRO A C 1
ATOM 1570 O O . PRO A 1 198 ? -15.788 -2.799 25.899 1.00 84.31 198 PRO A O 1
ATOM 1573 N N . GLU A 1 199 ? -16.231 -2.279 28.034 1.00 85.56 199 GLU A N 1
ATOM 1574 C CA . GLU A 1 199 ? -17.509 -1.603 27.776 1.00 85.56 199 GLU A CA 1
ATOM 1575 C C . GLU A 1 199 ? -17.330 -0.350 26.901 1.00 85.56 199 GLU A C 1
ATOM 1577 O O . GLU A 1 199 ? -18.156 -0.060 26.034 1.00 85.56 199 GLU A O 1
ATOM 1582 N N . HIS A 1 200 ? -16.235 0.395 27.094 1.00 83.12 200 HIS A N 1
ATOM 1583 C CA . HIS A 1 200 ? -15.916 1.552 26.259 1.00 83.12 200 HIS A CA 1
ATOM 1584 C C . HIS A 1 200 ? -15.533 1.125 24.843 1.00 83.12 200 HIS A C 1
ATOM 1586 O O . HIS A 1 200 ? -15.992 1.742 23.887 1.00 83.12 200 HIS A O 1
ATOM 1592 N N . THR A 1 201 ? -14.751 0.056 24.688 1.00 85.81 201 THR A N 1
ATOM 1593 C CA . THR A 1 201 ? -14.388 -0.467 23.364 1.00 85.81 201 THR A CA 1
ATOM 1594 C C . THR A 1 201 ? -15.617 -0.953 22.594 1.00 85.81 201 THR A C 1
ATOM 1596 O O . THR A 1 201 ? -15.768 -0.619 21.420 1.00 85.81 201 THR A O 1
ATOM 1599 N N . GLU A 1 202 ? -16.541 -1.664 23.249 1.00 89.00 202 GLU A N 1
ATOM 1600 C CA . GLU A 1 202 ? -17.815 -2.074 22.637 1.00 89.00 202 GLU A CA 1
ATOM 1601 C C . GLU A 1 202 ? -18.652 -0.872 22.185 1.00 89.00 202 GLU A C 1
ATOM 1603 O O . GLU A 1 202 ? -19.187 -0.865 21.072 1.00 89.00 202 GLU A O 1
ATOM 1608 N N . LEU A 1 203 ? -18.721 0.177 23.011 1.00 87.44 203 LEU A N 1
ATOM 1609 C CA . LEU A 1 203 ? -19.406 1.417 22.656 1.00 87.44 203 LEU A CA 1
ATOM 1610 C C . LEU A 1 203 ? -18.769 2.088 21.431 1.00 87.44 203 LEU A C 1
ATOM 1612 O O . LEU A 1 203 ? -19.493 2.527 20.538 1.00 87.44 203 LEU A O 1
ATOM 1616 N N . ILE A 1 204 ? -17.436 2.156 21.370 1.00 87.44 204 ILE A N 1
ATOM 1617 C CA . ILE A 1 204 ? -16.709 2.724 20.226 1.00 87.44 204 ILE A CA 1
ATOM 1618 C C . ILE A 1 204 ? -17.051 1.941 18.958 1.00 87.44 204 ILE A C 1
ATOM 1620 O O . ILE A 1 204 ? -17.455 2.541 17.964 1.00 87.44 204 ILE A O 1
ATOM 1624 N N . VAL A 1 205 ? -16.968 0.609 18.990 1.00 90.50 205 VAL A N 1
ATOM 1625 C CA . VAL A 1 205 ? -17.300 -0.236 17.831 1.00 90.50 205 VAL A CA 1
ATOM 1626 C C . VAL A 1 205 ? -18.732 0.014 17.355 1.00 90.50 205 VAL A C 1
ATOM 1628 O O . VAL A 1 205 ? -18.937 0.264 16.165 1.00 90.50 205 VAL A O 1
ATOM 1631 N N . ALA A 1 206 ? -19.702 0.029 18.275 1.00 89.75 206 ALA A N 1
ATOM 1632 C CA . ALA A 1 206 ? -21.105 0.279 17.951 1.00 89.75 206 ALA A CA 1
ATOM 1633 C C . ALA A 1 206 ? -21.325 1.665 17.322 1.00 89.75 206 ALA A C 1
ATOM 1635 O O . ALA A 1 206 ? -22.090 1.798 16.365 1.00 89.75 206 ALA A O 1
ATOM 1636 N N . LEU A 1 207 ? -20.633 2.693 17.824 1.00 88.06 207 LEU A N 1
ATOM 1637 C CA . LEU A 1 207 ? -20.692 4.044 17.268 1.00 88.06 207 LEU A CA 1
ATOM 1638 C C . LEU A 1 207 ? -20.086 4.102 15.864 1.00 88.06 207 LEU A C 1
ATOM 1640 O O . LEU A 1 207 ? -20.694 4.693 14.975 1.00 88.06 207 LEU A O 1
ATOM 1644 N N . PHE A 1 208 ? -18.937 3.461 15.637 1.00 90.38 208 PHE A N 1
ATOM 1645 C CA . PHE A 1 208 ? -18.322 3.392 14.310 1.00 90.38 208 PHE A CA 1
ATOM 1646 C C . PHE A 1 208 ? -19.228 2.667 13.303 1.00 90.38 208 PHE A C 1
ATOM 1648 O O . PHE A 1 208 ? -19.448 3.189 12.211 1.00 90.38 208 PHE A O 1
ATOM 1655 N N . ASP A 1 209 ? -19.799 1.512 13.663 1.00 90.38 209 ASP A N 1
ATOM 1656 C CA . ASP A 1 209 ? -20.721 0.767 12.789 1.00 90.38 209 ASP A CA 1
ATOM 1657 C C . ASP A 1 209 ? -21.983 1.549 12.447 1.00 90.38 209 ASP A C 1
ATOM 1659 O O . ASP A 1 209 ? -22.444 1.531 11.304 1.00 90.38 209 ASP A O 1
ATOM 1663 N N . TRP A 1 210 ? -22.537 2.258 13.428 1.00 89.25 210 TRP A N 1
ATOM 1664 C CA . TRP A 1 210 ? -23.749 3.034 13.226 1.00 89.25 210 TRP A CA 1
ATOM 1665 C C . TRP A 1 210 ? -23.505 4.314 12.418 1.00 89.25 210 TRP A C 1
ATOM 1667 O O . TRP A 1 210 ? -24.352 4.703 11.617 1.00 89.25 210 TRP A O 1
ATOM 1677 N N . LEU A 1 211 ? -22.360 4.972 12.615 1.00 88.00 211 LEU A N 1
ATOM 1678 C CA . LEU A 1 211 ? -22.100 6.312 12.088 1.00 88.00 211 LEU A CA 1
ATOM 1679 C C . LEU A 1 211 ? -21.383 6.309 10.736 1.00 88.00 211 LEU A C 1
ATOM 1681 O O . LEU A 1 211 ? -21.746 7.072 9.841 1.00 88.00 211 LEU A O 1
ATOM 1685 N N . VAL A 1 212 ? -20.346 5.481 10.580 1.00 89.62 212 VAL A N 1
ATOM 1686 C CA . VAL A 1 212 ? -19.392 5.628 9.470 1.00 89.62 212 VAL A CA 1
ATOM 1687 C C . VAL A 1 212 ? -20.048 5.333 8.129 1.00 89.62 212 VAL A C 1
ATOM 1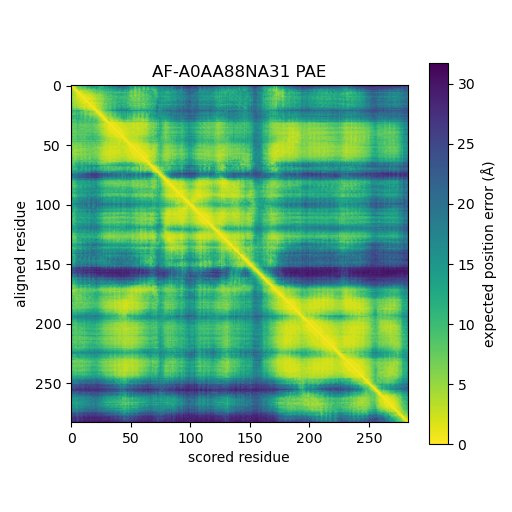689 O O . VAL A 1 212 ? -19.917 6.139 7.209 1.00 89.62 212 VAL A O 1
ATOM 1692 N N . GLN A 1 213 ? -20.788 4.228 8.009 1.00 90.75 213 GLN A N 1
ATOM 1693 C CA . GLN A 1 213 ? -21.393 3.850 6.731 1.00 90.75 213 GLN A CA 1
ATOM 1694 C C . GLN A 1 213 ? -22.438 4.878 6.248 1.00 90.75 213 GLN A C 1
ATOM 1696 O O . GLN A 1 213 ? -22.292 5.359 5.122 1.00 90.75 213 GLN A O 1
ATOM 1701 N N . PRO A 1 214 ? -23.415 5.321 7.069 1.00 90.31 214 PRO A N 1
ATOM 1702 C CA . PRO A 1 214 ? -24.360 6.358 6.648 1.00 90.31 214 PRO A CA 1
ATOM 1703 C C . PRO A 1 214 ? -23.698 7.696 6.309 1.00 90.31 214 PRO A C 1
ATOM 1705 O O . PRO A 1 214 ? -24.134 8.371 5.376 1.00 90.31 214 PRO A O 1
ATOM 1708 N N . CYS A 1 215 ? -22.640 8.088 7.029 1.00 88.56 215 CYS A N 1
ATOM 1709 C CA . CYS A 1 215 ? -21.877 9.295 6.711 1.00 88.56 215 CYS A CA 1
ATOM 1710 C C . CYS A 1 215 ? -21.176 9.177 5.353 1.00 88.56 215 CYS A C 1
ATOM 1712 O O . CYS A 1 215 ? -21.267 10.098 4.544 1.00 88.56 215 CYS A O 1
ATOM 1714 N N . LEU A 1 216 ? -20.517 8.048 5.073 1.00 88.88 216 LEU A N 1
ATOM 1715 C CA . LEU A 1 216 ? -19.882 7.803 3.776 1.00 88.88 216 LEU A CA 1
ATOM 1716 C C . LEU A 1 216 ? -20.909 7.825 2.636 1.00 88.88 216 LEU A C 1
ATOM 1718 O O . LEU A 1 216 ? -20.675 8.483 1.621 1.00 88.88 216 LEU A O 1
ATOM 1722 N N . ASP A 1 217 ? -22.065 7.183 2.825 1.00 89.81 217 ASP A N 1
ATOM 1723 C CA . ASP A 1 217 ? -23.145 7.165 1.835 1.00 89.81 217 ASP A CA 1
ATOM 1724 C C . ASP A 1 217 ? -23.722 8.569 1.610 1.00 89.81 217 ASP A C 1
ATOM 1726 O O . ASP A 1 217 ? -23.931 8.981 0.466 1.00 89.81 217 ASP A O 1
ATOM 1730 N N . PHE A 1 218 ? -23.939 9.337 2.682 1.00 88.62 218 PHE A N 1
ATOM 1731 C CA . PHE A 1 218 ? -24.423 10.711 2.584 1.00 88.62 218 PHE A CA 1
ATOM 1732 C C . PHE A 1 218 ? -23.442 11.592 1.816 1.00 88.62 218 PHE A C 1
ATOM 1734 O O . PHE A 1 218 ? -23.854 12.302 0.898 1.00 88.62 218 PHE A O 1
ATOM 1741 N N . ILE A 1 219 ? -22.157 11.519 2.165 1.00 87.38 219 ILE A N 1
ATOM 1742 C CA . ILE A 1 219 ? -21.098 12.290 1.520 1.00 87.38 219 ILE A CA 1
ATOM 1743 C C . ILE A 1 219 ? -21.013 11.933 0.029 1.00 87.38 219 ILE A C 1
ATOM 1745 O O . ILE A 1 219 ? -20.921 12.827 -0.809 1.00 87.38 219 ILE A O 1
ATOM 1749 N N . TYR A 1 220 ? -21.095 10.647 -0.316 1.00 85.38 220 TYR A N 1
ATOM 1750 C CA . TYR A 1 220 ? -21.021 10.194 -1.705 1.00 85.38 220 TYR A CA 1
ATOM 1751 C C . TYR A 1 220 ? -22.194 10.693 -2.565 1.00 85.38 220 TYR A C 1
ATOM 1753 O O . TYR A 1 220 ? -21.991 11.074 -3.717 1.00 85.38 220 TYR A O 1
ATOM 1761 N N . HIS A 1 221 ? -23.414 10.720 -2.016 1.00 87.44 221 HIS A N 1
ATOM 1762 C CA . HIS A 1 221 ? -24.617 11.082 -2.776 1.00 87.44 221 HIS A CA 1
ATOM 1763 C C . HIS A 1 221 ? -24.967 12.577 -2.728 1.00 87.44 221 HIS A C 1
ATOM 1765 O O . HIS A 1 221 ? -25.538 13.097 -3.687 1.00 87.44 221 HIS A O 1
ATOM 1771 N N . ASN A 1 222 ? -24.663 13.272 -1.627 1.00 87.50 222 ASN A N 1
ATOM 1772 C CA . ASN A 1 222 ? -25.156 14.631 -1.366 1.00 87.50 222 ASN A CA 1
ATOM 1773 C C . ASN A 1 222 ? -24.055 15.698 -1.360 1.00 87.50 222 ASN A C 1
ATOM 1775 O O . ASN A 1 222 ? -24.361 16.880 -1.527 1.00 87.50 222 ASN A O 1
ATOM 1779 N N . CYS A 1 223 ? -22.785 15.321 -1.187 1.00 85.56 223 CYS A N 1
ATOM 1780 C CA . CYS A 1 223 ? -21.680 16.276 -1.152 1.00 85.56 223 CYS A CA 1
ATOM 1781 C C . CYS A 1 223 ? -20.932 16.323 -2.490 1.00 85.56 223 CYS A C 1
ATOM 1783 O O . CYS A 1 223 ? -20.853 15.350 -3.237 1.00 85.56 223 CYS A O 1
ATOM 1785 N N . ARG A 1 224 ? -20.346 17.485 -2.798 1.00 81.94 224 ARG A N 1
ATOM 1786 C CA . ARG A 1 224 ? -19.442 17.648 -3.941 1.00 81.94 224 ARG A CA 1
ATOM 1787 C C . ARG A 1 224 ? -18.011 17.707 -3.445 1.00 81.94 224 ARG A C 1
ATOM 1789 O O . ARG A 1 224 ? -17.653 18.599 -2.680 1.00 81.94 224 ARG A O 1
ATOM 1796 N N . PHE A 1 225 ? -17.194 16.783 -3.922 1.00 79.00 225 PHE A N 1
ATOM 1797 C CA . PHE A 1 225 ? -15.773 16.769 -3.625 1.00 79.00 225 PHE A CA 1
ATOM 1798 C C . PHE A 1 225 ? -15.007 17.703 -4.552 1.00 79.00 225 PHE A C 1
ATOM 1800 O O . PHE A 1 225 ? -15.125 17.608 -5.773 1.00 79.00 225 PHE A O 1
ATOM 1807 N N . LEU A 1 226 ? -14.175 18.564 -3.964 1.00 83.88 226 LEU A N 1
ATOM 1808 C CA . LEU A 1 226 ? -13.165 19.304 -4.721 1.00 83.88 226 LEU A CA 1
ATOM 1809 C C . LEU A 1 226 ? -12.037 18.369 -5.187 1.00 83.88 226 LEU A C 1
ATOM 1811 O O . LEU A 1 226 ? -11.540 18.505 -6.300 1.00 83.88 226 LEU A O 1
ATOM 1815 N N . VAL A 1 227 ? -11.665 17.404 -4.338 1.00 83.62 227 VAL A N 1
ATOM 1816 C CA . VAL A 1 227 ? -10.659 16.368 -4.604 1.00 83.62 227 VAL A CA 1
ATOM 1817 C C . VAL A 1 227 ? -11.297 15.008 -4.358 1.00 83.62 227 VAL A C 1
ATOM 1819 O O . VAL A 1 227 ? -11.876 14.784 -3.298 1.00 83.62 227 VAL A O 1
ATOM 1822 N N . GLN A 1 228 ? -11.204 14.110 -5.337 1.00 77.56 228 GLN A N 1
ATOM 1823 C CA . GLN A 1 228 ? -11.726 12.749 -5.228 1.00 77.56 228 GLN A CA 1
ATOM 1824 C C . GLN A 1 228 ? -10.938 11.977 -4.163 1.00 77.56 228 GLN A C 1
ATOM 1826 O O . GLN A 1 228 ? -9.721 11.840 -4.275 1.00 77.56 228 GLN A O 1
ATOM 1831 N N . THR A 1 229 ? -11.624 11.469 -3.141 1.00 82.94 229 THR A N 1
ATOM 1832 C CA . THR A 1 229 ? -11.024 10.664 -2.072 1.00 82.94 229 THR A CA 1
ATOM 1833 C C . THR A 1 229 ? -11.740 9.327 -1.935 1.00 82.94 229 THR A C 1
ATOM 1835 O O . THR A 1 229 ? -12.942 9.207 -2.172 1.00 82.94 229 THR A O 1
ATOM 1838 N N . SER A 1 230 ? -10.984 8.293 -1.564 1.00 84.38 230 SER A N 1
ATOM 1839 C CA . SER A 1 230 ? -11.536 6.964 -1.295 1.00 84.38 230 SER A CA 1
ATOM 1840 C C . SER A 1 230 ? -12.315 6.954 0.032 1.00 84.38 230 SER A C 1
ATOM 1842 O O . SER A 1 230 ? -11.846 7.553 1.006 1.00 84.38 230 SER A O 1
ATOM 1844 N N . PRO A 1 231 ? -13.439 6.216 0.140 1.00 85.12 231 PRO A N 1
ATOM 1845 C CA . PRO A 1 231 ? -14.151 6.019 1.407 1.00 85.12 231 PRO A CA 1
ATOM 1846 C C . PRO A 1 231 ? -13.256 5.481 2.533 1.00 85.12 231 PRO A C 1
ATOM 1848 O O . PRO A 1 231 ? -13.402 5.874 3.688 1.00 85.12 231 PRO A O 1
ATOM 1851 N N . ILE A 1 232 ? -12.278 4.633 2.191 1.00 87.38 232 ILE A N 1
ATOM 1852 C CA . ILE A 1 232 ? -11.305 4.083 3.147 1.00 87.38 232 ILE A CA 1
ATOM 1853 C C . ILE A 1 232 ? -10.418 5.196 3.707 1.00 87.38 232 ILE A C 1
ATOM 1855 O O . ILE A 1 232 ? -10.156 5.232 4.906 1.00 87.38 232 ILE A O 1
ATOM 1859 N N . HIS A 1 233 ? -10.004 6.142 2.863 1.00 86.19 233 HIS A N 1
ATOM 1860 C CA . HIS A 1 233 ? -9.184 7.275 3.285 1.00 86.19 233 HIS A CA 1
ATOM 1861 C C . HIS A 1 233 ? -9.954 8.219 4.220 1.00 86.19 233 HIS A C 1
ATOM 1863 O O . HIS A 1 233 ? -9.400 8.714 5.203 1.00 86.19 233 HIS A O 1
ATOM 1869 N N . LEU A 1 234 ? -11.244 8.439 3.951 1.00 87.94 234 LEU A N 1
ATOM 1870 C CA . LEU A 1 234 ? -12.120 9.227 4.823 1.00 87.94 234 LEU A CA 1
ATOM 1871 C C . LEU A 1 234 ? -12.310 8.550 6.186 1.00 87.94 234 LEU A C 1
ATOM 1873 O O . LEU A 1 234 ? -12.156 9.205 7.216 1.00 87.94 234 LEU A O 1
ATOM 1877 N N . ALA A 1 235 ? -12.564 7.239 6.199 1.00 89.38 235 ALA A N 1
ATOM 1878 C CA . ALA A 1 235 ? -12.670 6.463 7.433 1.00 89.38 235 ALA A CA 1
ATOM 1879 C C . ALA A 1 235 ? -11.350 6.453 8.224 1.00 89.38 235 ALA A C 1
ATOM 1881 O O . ALA A 1 235 ? -11.356 6.650 9.436 1.00 89.38 235 ALA A O 1
ATOM 1882 N N . TYR A 1 236 ? -10.209 6.306 7.546 1.00 88.50 236 TYR A N 1
ATOM 1883 C CA . TYR A 1 236 ? -8.893 6.391 8.181 1.00 88.50 236 TYR A CA 1
ATOM 1884 C C . TYR A 1 236 ? -8.633 7.773 8.792 1.00 88.50 236 TYR A C 1
ATOM 1886 O O . TYR A 1 236 ? -8.136 7.888 9.910 1.00 88.50 236 TYR A O 1
ATOM 1894 N N . SER A 1 237 ? -9.007 8.837 8.079 1.00 88.50 237 SER A N 1
ATOM 1895 C CA . SER A 1 237 ? -8.862 10.214 8.561 1.00 88.50 237 SER A CA 1
ATOM 1896 C C . SER A 1 237 ? -9.728 10.474 9.795 1.00 88.50 237 SER A C 1
ATOM 1898 O O . SER A 1 237 ? -9.265 11.108 10.742 1.00 88.50 237 SER A O 1
ATOM 1900 N N . LEU A 1 238 ? -10.950 9.928 9.816 1.00 88.44 238 LEU A N 1
ATOM 1901 C CA . LEU A 1 238 ? -11.823 9.940 10.988 1.00 88.44 238 LEU A CA 1
ATOM 1902 C C . LEU A 1 238 ? -11.174 9.222 12.178 1.00 88.44 238 LEU A C 1
ATOM 1904 O O . LEU A 1 238 ? -11.149 9.784 13.266 1.00 88.44 238 LEU A O 1
ATOM 1908 N N . MET A 1 239 ? -10.614 8.024 11.978 1.00 88.75 239 MET A N 1
ATOM 1909 C CA . MET A 1 239 ? -9.921 7.278 13.041 1.00 88.75 239 MET A CA 1
ATOM 1910 C C . MET A 1 239 ? -8.721 8.054 13.589 1.00 88.75 239 MET A C 1
ATOM 1912 O O . MET A 1 239 ? -8.534 8.117 14.798 1.00 88.75 239 MET A O 1
ATOM 1916 N N . ARG A 1 240 ? -7.937 8.709 12.723 1.00 87.75 240 ARG A N 1
ATOM 1917 C CA . ARG A 1 240 ? -6.820 9.560 13.163 1.00 87.75 240 ARG A CA 1
ATOM 1918 C C . ARG A 1 240 ? -7.290 10.742 14.004 1.00 87.75 240 ARG A C 1
ATOM 1920 O O . ARG A 1 240 ? -6.677 11.032 15.025 1.00 87.75 240 ARG A O 1
ATOM 1927 N N . LEU A 1 241 ? -8.366 11.406 13.586 1.00 86.25 241 LEU A N 1
ATOM 1928 C CA . LEU A 1 241 ? -8.960 12.496 14.356 1.00 86.25 241 LEU A CA 1
ATOM 1929 C C . LEU A 1 241 ? -9.508 11.990 15.696 1.00 86.25 241 LEU A C 1
ATOM 1931 O O . LEU A 1 241 ? -9.321 12.642 16.718 1.00 86.25 241 LEU A O 1
ATOM 1935 N N . TYR A 1 242 ? -10.125 10.809 15.694 1.00 85.00 242 TYR A N 1
ATOM 1936 C CA . TYR A 1 242 ? -10.603 10.148 16.900 1.00 85.00 242 TYR A CA 1
ATOM 1937 C C . TYR A 1 242 ? -9.457 9.845 17.871 1.00 85.00 242 TYR A C 1
ATOM 1939 O O . TYR A 1 242 ? -9.584 10.155 19.049 1.00 85.00 242 TYR A O 1
ATOM 1947 N N . SER A 1 243 ? -8.308 9.355 17.390 1.00 85.50 243 SER A N 1
ATOM 1948 C CA . SER A 1 243 ? -7.111 9.175 18.226 1.00 85.50 243 SER A CA 1
ATOM 1949 C C . SER A 1 243 ? -6.648 10.475 18.871 1.00 85.50 243 SER A C 1
ATOM 1951 O O . SER A 1 243 ? -6.404 10.490 20.068 1.00 85.50 243 SER A O 1
ATOM 1953 N N . CYS A 1 244 ? -6.572 11.568 18.103 1.00 82.88 244 CYS A N 1
ATOM 1954 C CA . CYS A 1 244 ? -6.151 12.864 18.643 1.00 82.88 244 CYS A CA 1
ATOM 1955 C C . CYS A 1 244 ? -7.088 13.377 19.740 1.00 82.88 244 CYS A C 1
ATOM 1957 O O . CYS A 1 244 ? -6.654 14.081 20.643 1.00 82.88 244 CYS A O 1
ATOM 1959 N N . LEU A 1 245 ? -8.374 13.040 19.653 1.00 79.62 245 LEU A N 1
ATOM 1960 C CA . LEU A 1 245 ? -9.321 13.309 20.724 1.00 79.62 245 LEU A CA 1
ATOM 1961 C C . LEU A 1 245 ? -8.993 12.392 21.923 1.00 79.62 245 LEU A C 1
ATOM 1963 O O . LEU A 1 245 ? -8.766 12.874 23.030 1.00 79.62 245 LEU A O 1
ATOM 1967 N N . LEU A 1 246 ? -8.882 11.082 21.713 1.00 78.62 246 LEU A N 1
ATOM 1968 C CA . LEU A 1 246 ? -8.591 10.126 22.787 1.00 78.62 246 LEU A CA 1
ATOM 1969 C C . LEU A 1 246 ? -7.277 10.386 23.547 1.00 78.62 246 LEU A C 1
ATOM 1971 O O . LEU A 1 246 ? -7.162 9.934 24.688 1.00 78.62 246 LEU A O 1
ATOM 1975 N N . ASP A 1 247 ? -6.320 11.117 22.969 1.00 75.06 247 ASP A N 1
ATOM 1976 C CA . ASP A 1 247 ? -5.075 11.512 23.639 1.00 75.06 247 ASP A CA 1
ATOM 1977 C C . ASP A 1 247 ? -5.331 12.237 24.977 1.00 75.06 247 ASP A C 1
ATOM 1979 O O . ASP A 1 247 ? -4.587 12.026 25.935 1.00 75.06 247 ASP A O 1
ATOM 1983 N N . GLU A 1 248 ? -6.414 13.020 25.104 1.00 70.88 248 GLU A N 1
ATOM 1984 C CA . GLU A 1 248 ? -6.788 13.654 26.382 1.00 70.88 248 GLU A CA 1
ATOM 1985 C C . GLU A 1 248 ? -7.163 12.612 27.450 1.00 70.88 248 GLU A C 1
ATOM 1987 O O . GLU A 1 248 ? -6.754 12.721 28.610 1.00 70.88 248 GLU A O 1
ATOM 1992 N N . ILE A 1 249 ? -7.884 11.553 27.066 1.00 70.12 249 ILE A N 1
ATOM 1993 C CA . ILE A 1 249 ? -8.233 10.446 27.969 1.00 70.12 249 ILE A CA 1
ATOM 1994 C C . ILE A 1 249 ? -6.977 9.653 28.349 1.00 70.12 249 ILE A C 1
ATOM 1996 O O . ILE A 1 249 ? -6.822 9.270 29.511 1.00 70.12 249 ILE A O 1
ATOM 2000 N N . ALA A 1 250 ? -6.072 9.425 27.394 1.00 67.00 250 ALA A N 1
ATOM 2001 C CA . ALA A 1 250 ? -4.813 8.727 27.639 1.00 67.00 250 ALA A CA 1
ATOM 2002 C C . ALA A 1 250 ? -3.901 9.513 28.600 1.00 67.00 250 ALA A C 1
ATOM 2004 O O . ALA A 1 250 ? -3.384 8.940 29.556 1.00 67.00 250 ALA A O 1
ATOM 2005 N N . ALA A 1 251 ? -3.777 10.832 28.421 1.00 66.94 251 ALA A N 1
ATOM 2006 C CA . ALA A 1 251 ? -2.993 11.698 29.305 1.00 66.94 251 ALA A CA 1
ATOM 2007 C C . ALA A 1 251 ? -3.560 11.766 30.736 1.00 66.94 251 ALA A C 1
ATOM 2009 O O . ALA A 1 251 ? -2.817 11.934 31.703 1.00 66.94 251 ALA A O 1
ATOM 2010 N N . THR A 1 252 ? -4.875 11.588 30.896 1.00 59.38 252 THR A N 1
ATOM 2011 C CA . THR A 1 252 ? -5.531 11.632 32.211 1.00 59.38 252 THR A CA 1
ATOM 2012 C C . THR A 1 252 ? -5.204 10.408 33.084 1.00 59.38 252 THR A C 1
ATOM 2014 O O . THR A 1 252 ? -5.368 10.472 34.300 1.00 59.38 252 THR A O 1
ATOM 2017 N N . GLN A 1 253 ? -4.673 9.312 32.522 1.00 56.41 253 GLN A N 1
ATOM 2018 C CA . GLN A 1 253 ? -4.142 8.200 33.328 1.00 56.41 253 GLN A CA 1
ATOM 2019 C C . GLN A 1 253 ? -2.884 8.565 34.125 1.00 56.41 253 GLN A C 1
ATOM 2021 O O . GLN A 1 253 ? -2.656 7.987 35.186 1.00 56.41 253 GLN A O 1
ATOM 2026 N N . GLU A 1 254 ? -2.071 9.501 33.629 1.00 54.94 254 GLU A N 1
ATOM 2027 C CA . GLU A 1 254 ? -0.871 9.985 34.326 1.00 54.94 254 GLU A CA 1
ATOM 2028 C C . GLU A 1 254 ? -1.188 11.134 35.301 1.00 54.94 254 GLU A C 1
ATOM 2030 O O . GLU A 1 254 ? -0.341 11.536 36.102 1.00 54.94 254 GLU A O 1
ATOM 2035 N N . ALA A 1 255 ? -2.416 11.660 35.257 1.00 56.84 255 ALA A N 1
ATOM 2036 C CA . ALA A 1 255 ? -2.884 12.722 36.133 1.00 56.84 255 ALA A CA 1
ATOM 2037 C C . ALA A 1 255 ? -3.323 12.183 37.508 1.00 56.84 255 ALA A C 1
ATOM 2039 O O . ALA A 1 255 ? -3.793 11.058 37.651 1.00 56.84 255 ALA A O 1
ATOM 2040 N N . ALA A 1 256 ? -3.205 13.023 38.541 1.00 51.47 256 ALA A N 1
ATOM 2041 C CA . ALA A 1 256 ? -3.508 12.663 39.931 1.00 51.47 256 ALA A CA 1
ATOM 2042 C C . ALA A 1 256 ? -4.985 12.286 40.193 1.00 51.47 256 ALA A C 1
ATOM 2044 O O . ALA A 1 256 ? -5.279 11.676 41.220 1.00 51.47 256 ALA A O 1
ATOM 2045 N N . GLU A 1 257 ? -5.900 12.624 39.278 1.00 59.56 257 GLU A N 1
ATOM 2046 C CA . GLU A 1 257 ? -7.318 12.256 39.324 1.00 59.56 257 GLU A CA 1
ATOM 2047 C C . GLU A 1 257 ? -7.758 11.695 37.958 1.00 59.56 257 GLU A C 1
ATOM 2049 O O . GLU A 1 257 ? -8.036 12.470 37.040 1.00 59.56 257 GLU A O 1
ATOM 2054 N N . PRO A 1 258 ? -7.816 10.361 37.786 1.00 63.44 258 PRO A N 1
ATOM 2055 C CA . PRO A 1 258 ? -8.300 9.764 36.548 1.00 63.44 258 PRO A CA 1
ATOM 2056 C C . PRO A 1 258 ? -9.795 10.056 36.351 1.00 63.44 258 PRO A C 1
ATOM 2058 O O . PRO A 1 258 ? -10.580 10.012 37.303 1.00 63.44 258 PRO A O 1
ATOM 2061 N N . MET A 1 259 ? -10.210 10.321 35.108 1.00 66.50 259 MET A N 1
ATOM 2062 C CA . MET A 1 259 ? -11.628 10.477 34.767 1.00 66.50 259 MET A CA 1
ATOM 2063 C C . MET A 1 259 ? -12.422 9.223 35.152 1.00 66.50 259 MET A C 1
ATOM 2065 O O . MET A 1 259 ? -11.996 8.091 34.928 1.00 66.50 259 MET A O 1
ATOM 2069 N N . SER A 1 260 ? -13.621 9.424 35.698 1.00 76.38 260 SER A N 1
ATOM 2070 C CA . SER A 1 260 ? -14.543 8.322 35.980 1.00 76.38 260 SER A CA 1
ATOM 2071 C C . SER A 1 260 ? -15.052 7.674 34.683 1.00 76.38 260 SER A C 1
ATOM 2073 O O . SER A 1 260 ? -15.214 8.343 33.662 1.00 76.38 260 SER A O 1
ATOM 2075 N N . SER A 1 261 ? -15.398 6.384 34.737 1.00 72.88 261 SER A N 1
ATOM 2076 C CA . SER A 1 261 ? -15.977 5.633 33.603 1.00 72.88 261 SER A CA 1
ATOM 2077 C C . SER A 1 261 ? -17.206 6.328 32.979 1.00 72.88 261 SER A C 1
ATOM 2079 O O . SER A 1 261 ? -17.385 6.343 31.757 1.00 72.88 261 SER A O 1
ATOM 2081 N N . GLN A 1 262 ? -18.019 7.006 33.796 1.00 75.38 262 GLN A N 1
ATOM 2082 C CA . GLN A 1 262 ? -19.173 7.768 33.317 1.00 75.38 262 GLN A CA 1
ATOM 2083 C C . GLN A 1 262 ? -18.760 9.025 32.534 1.00 75.38 262 GLN A C 1
ATOM 2085 O O . GLN A 1 262 ? -19.361 9.328 31.504 1.00 75.38 262 GLN A O 1
ATOM 2090 N N . GLN A 1 263 ? -17.713 9.729 32.977 1.00 76.25 263 GLN A N 1
ATOM 2091 C CA . GLN A 1 263 ? -17.164 10.875 32.247 1.00 76.25 263 GLN A CA 1
ATOM 2092 C C . GLN A 1 263 ? -16.530 10.436 30.925 1.00 76.25 263 GLN A C 1
ATOM 2094 O O . GLN A 1 263 ? -16.782 11.077 29.911 1.00 76.25 263 GLN A O 1
ATOM 2099 N N . ILE A 1 264 ? -15.789 9.322 30.912 1.00 74.69 264 ILE A N 1
ATOM 2100 C CA . ILE A 1 264 ? -15.210 8.747 29.687 1.00 74.69 264 ILE A CA 1
ATOM 2101 C C . ILE A 1 264 ? -16.323 8.393 28.695 1.00 74.69 264 ILE A C 1
ATOM 2103 O O . ILE A 1 264 ? -16.271 8.791 27.537 1.00 74.69 264 ILE A O 1
ATOM 2107 N N . THR A 1 265 ? -17.389 7.735 29.156 1.00 77.50 265 THR A N 1
ATOM 2108 C CA . THR A 1 265 ? -18.536 7.374 28.306 1.00 77.50 265 THR A CA 1
ATOM 2109 C C . THR A 1 265 ? -19.215 8.602 27.695 1.00 77.50 265 THR A C 1
ATOM 2111 O O . THR A 1 265 ? -19.469 8.635 26.490 1.00 77.50 265 THR A O 1
ATOM 2114 N N . MET A 1 266 ? -19.471 9.640 28.502 1.00 75.56 266 MET A N 1
ATOM 2115 C CA . MET A 1 266 ? -20.035 10.902 28.009 1.00 75.56 266 MET A CA 1
ATOM 2116 C C . MET A 1 266 ? -19.107 11.589 27.005 1.00 75.56 266 MET A C 1
ATOM 2118 O O . MET A 1 266 ? -19.579 12.168 26.029 1.00 75.56 266 MET A O 1
ATOM 2122 N N . TRP A 1 267 ? -17.797 11.506 27.221 1.00 78.44 267 TRP A N 1
ATOM 2123 C CA . TRP A 1 267 ? -16.790 12.120 26.367 1.00 78.44 267 TRP A CA 1
ATOM 2124 C C . TRP A 1 267 ? -16.661 11.409 25.010 1.00 78.44 267 TRP A C 1
ATOM 2126 O O . TRP A 1 267 ? -16.664 12.066 23.970 1.00 78.44 267 TRP A O 1
ATOM 2136 N N . LEU A 1 268 ? -16.668 10.070 24.994 1.00 77.38 268 LEU A N 1
ATOM 2137 C CA . LEU A 1 268 ? -16.673 9.255 23.768 1.00 77.38 268 LEU A CA 1
ATOM 2138 C C . LEU A 1 268 ? -17.927 9.506 22.921 1.00 77.38 268 LEU A C 1
ATOM 2140 O O . LEU A 1 268 ? -17.848 9.650 21.695 1.00 77.38 268 LEU A O 1
ATOM 2144 N N . GLN A 1 269 ? -19.084 9.599 23.580 1.00 77.94 269 GLN A N 1
ATOM 2145 C CA . GLN A 1 269 ? -20.340 9.973 22.938 1.00 77.94 269 GLN A CA 1
ATOM 2146 C C . GLN A 1 269 ? -20.263 11.398 22.385 1.00 77.94 269 GLN A C 1
ATOM 2148 O O . GLN A 1 269 ? -20.558 11.604 21.212 1.00 77.94 269 GLN A O 1
ATOM 2153 N N . ALA A 1 270 ? -19.812 12.369 23.183 1.00 74.56 270 ALA A N 1
ATOM 2154 C CA . ALA A 1 270 ? -19.683 13.760 22.756 1.00 74.56 270 ALA A CA 1
ATOM 2155 C C . ALA A 1 270 ? -18.739 13.923 21.555 1.00 74.56 270 ALA A C 1
ATOM 2157 O O . ALA A 1 270 ? -19.078 14.660 20.635 1.00 74.56 270 ALA A O 1
ATOM 2158 N N . CYS A 1 271 ? -17.614 13.204 21.516 1.00 72.50 271 CYS A N 1
ATOM 2159 C CA . CYS A 1 271 ? -16.700 13.201 20.370 1.00 72.50 271 CYS A CA 1
ATOM 2160 C C . CYS A 1 271 ? -17.356 12.622 19.115 1.00 72.50 271 CYS A C 1
ATOM 2162 O O . CYS A 1 271 ? -17.243 13.178 18.028 1.00 72.50 271 CYS A O 1
ATOM 2164 N N . SER A 1 272 ? -18.099 11.528 19.263 1.00 71.94 272 SER A N 1
ATOM 2165 C CA . SER A 1 272 ? -18.785 10.897 18.132 1.00 71.94 272 SER A CA 1
ATOM 2166 C C . SER A 1 272 ? -19.928 11.775 17.603 1.00 71.94 272 SER A C 1
ATOM 2168 O O . SER A 1 272 ? -20.110 11.905 16.393 1.00 71.94 272 SER A O 1
ATOM 2170 N N . TYR A 1 273 ? -20.658 12.452 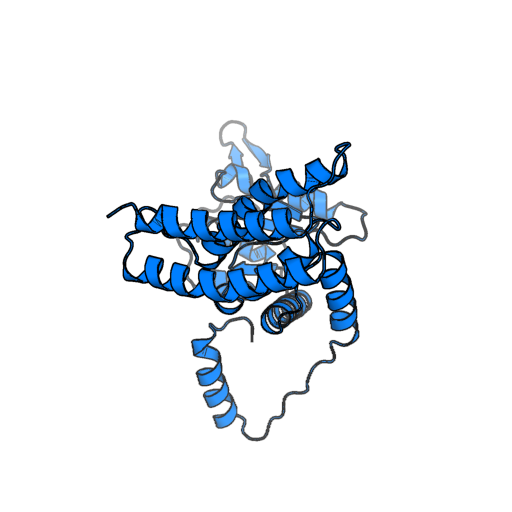18.496 1.00 71.50 273 TYR A N 1
ATOM 2171 C CA . TYR A 1 273 ? -21.722 13.386 18.127 1.00 71.50 273 TYR A CA 1
ATOM 2172 C C . TYR A 1 273 ? -21.202 14.730 17.607 1.00 71.50 273 TYR A C 1
ATOM 2174 O O . TYR A 1 273 ? -21.847 15.311 16.739 1.00 71.50 273 TYR A O 1
ATOM 2182 N N . SER A 1 274 ? -20.066 15.245 18.083 1.00 65.94 274 SER A N 1
ATOM 2183 C CA . SER A 1 274 ? -19.486 16.497 17.573 1.00 65.94 274 SER A CA 1
ATOM 2184 C C . SER A 1 274 ? -18.976 16.333 16.141 1.00 65.94 274 SER A C 1
ATOM 2186 O O . SER A 1 274 ? -19.198 17.212 15.305 1.00 65.94 274 SER A O 1
ATOM 2188 N N . LEU A 1 275 ? -18.402 15.167 15.829 1.00 64.62 275 LEU A N 1
ATOM 2189 C CA . LEU A 1 275 ? -18.038 14.765 14.470 1.00 64.62 275 LEU A CA 1
ATOM 2190 C C . LEU A 1 275 ? -19.269 14.656 13.553 1.00 64.62 275 LEU A C 1
ATOM 2192 O O . LEU A 1 275 ? -19.178 14.967 12.367 1.00 64.62 275 LEU A O 1
ATOM 2196 N N . TRP A 1 276 ? -20.430 14.293 14.108 1.00 62.53 276 TRP A N 1
ATOM 2197 C CA . TRP A 1 276 ? -21.699 14.216 13.380 1.00 62.53 276 TRP A CA 1
ATOM 2198 C C . TRP A 1 276 ? -22.373 15.586 13.179 1.00 62.53 276 TRP A C 1
ATOM 2200 O O . TRP A 1 276 ? -22.730 15.952 12.059 1.00 62.53 276 TRP A O 1
ATOM 2210 N N . PHE A 1 277 ? -22.510 16.387 14.240 1.00 54.22 277 PHE A N 1
ATOM 2211 C CA . PHE A 1 277 ? -23.167 17.698 14.183 1.00 54.22 277 PHE A CA 1
ATOM 2212 C C . PHE A 1 277 ? -22.360 18.736 13.399 1.00 54.22 277 PHE A C 1
ATOM 2214 O O . PHE A 1 277 ? -22.953 19.560 12.702 1.00 54.22 277 PHE A O 1
ATOM 2221 N N . GLY A 1 278 ? -21.024 18.675 13.445 1.00 52.78 278 G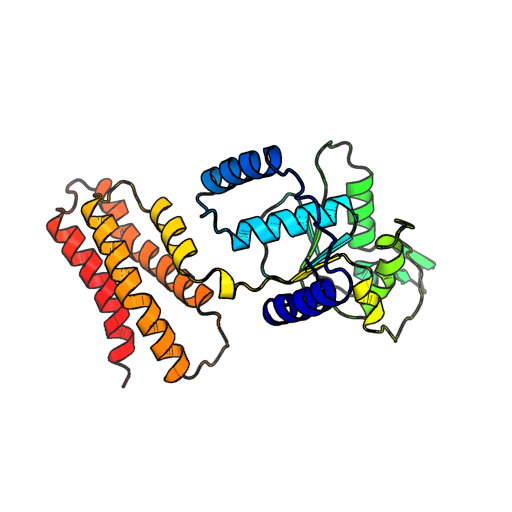LY A N 1
ATOM 2222 C CA . GLY A 1 278 ? -20.161 19.564 12.662 1.00 52.78 278 GLY A CA 1
ATOM 2223 C C . GLY A 1 278 ? -20.384 19.460 11.147 1.00 52.78 278 GLY A C 1
ATOM 2224 O O . GLY A 1 278 ? -20.151 20.433 10.434 1.00 52.78 278 GLY A O 1
ATOM 2225 N N . GLN A 1 279 ? -20.893 18.323 10.656 1.00 47.38 279 GLN A N 1
ATOM 2226 C CA . GLN A 1 279 ? -21.252 18.137 9.246 1.00 47.38 279 GLN A CA 1
ATOM 2227 C C . GLN A 1 279 ? -22.691 18.569 8.912 1.00 47.38 279 GLN A C 1
ATOM 2229 O O . GLN A 1 279 ? -22.969 18.894 7.760 1.00 47.38 279 GLN A O 1
ATOM 2234 N N . TRP A 1 280 ? -23.600 18.617 9.895 1.00 43.88 280 TRP A N 1
ATOM 2235 C CA . TRP A 1 280 ? -25.015 18.966 9.688 1.00 43.88 280 TRP A CA 1
ATOM 2236 C C . TRP A 1 280 ? -25.331 20.462 9.834 1.00 43.88 280 TRP A C 1
ATOM 2238 O O . TRP A 1 280 ? -26.290 20.938 9.236 1.00 43.88 280 TRP A O 1
ATOM 2248 N N . VAL A 1 281 ? -24.533 21.225 10.589 1.00 39.12 281 VAL A N 1
ATOM 2249 C CA . VAL A 1 281 ? -24.780 22.667 10.829 1.00 39.12 281 VAL A CA 1
ATOM 2250 C C . VAL A 1 281 ? -24.297 23.558 9.662 1.00 39.12 281 VAL A C 1
ATOM 2252 O O . VAL A 1 281 ? -24.424 24.776 9.702 1.00 39.12 281 VAL A O 1
ATOM 2255 N N . GLY A 1 282 ? -23.779 22.962 8.585 1.00 44.06 282 GLY A N 1
ATOM 2256 C CA . GLY A 1 282 ? -23.353 23.662 7.368 1.00 44.06 282 GLY A CA 1
ATOM 2257 C C . GLY A 1 282 ? -24.422 23.817 6.276 1.00 44.06 282 GLY A C 1
ATOM 2258 O O . GLY A 1 282 ? -24.038 23.963 5.115 1.00 44.06 282 GLY A O 1
ATOM 2259 N N . GLN A 1 283 ? -25.718 23.732 6.609 1.00 36.69 283 GLN A N 1
ATOM 2260 C CA . GLN A 1 283 ? -26.827 24.095 5.707 1.00 36.69 283 GLN A CA 1
ATOM 2261 C C . GLN A 1 283 ? -27.361 25.495 6.003 1.00 36.69 283 GLN A C 1
ATOM 2263 O O . GLN A 1 283 ? -27.606 25.794 7.193 1.00 36.69 283 GLN A O 1
#

Radius of gyration: 25.11 Å; Cα contacts (8 Å, |Δi|>4): 213; chains: 1; bounding box: 60×57×69 Å

Mean predicted aligned error: 12.06 Å

Organism: Tachysurus vachellii (NCBI:txid175792)

Solvent-accessible surface area (backbone atoms only — not comparable to full-atom values): 17378 Å² total; per-residue (Å²): 129,47,83,54,57,85,82,49,48,62,58,51,50,53,53,45,47,71,77,43,74,85,69,78,80,81,80,81,87,50,69,67,59,55,51,55,46,54,55,50,33,56,74,69,46,48,62,93,44,70,67,60,53,52,50,52,50,45,51,52,54,41,58,75,77,36,97,38,67,46,75,50,66,92,85,81,95,72,76,59,46,81,42,45,74,76,84,46,53,70,45,52,38,55,29,38,73,40,89,83,80,72,44,78,46,83,4,58,51,52,52,52,52,50,55,60,73,68,50,88,64,92,68,82,79,44,79,40,75,56,64,84,87,50,55,64,68,52,57,63,42,47,48,37,50,42,98,72,64,38,85,62,85,68,99,67,92,65,94,77,66,59,83,71,66,64,66,65,40,43,49,36,74,57,65,69,79,79,65,52,50,63,50,57,50,58,26,47,60,76,67,56,68,89,86,59,51,72,69,52,52,52,50,51,52,53,48,49,66,66,46,50,59,60,50,51,53,45,45,69,77,74,50,83,72,94,66,95,73,55,71,49,58,53,50,50,50,50,52,54,54,49,49,66,55,47,47,60,65,59,55,28,69,79,41,100,69,60,78,51,71,68,57,50,51,54,48,55,49,49,54,58,47,48,66,51,48,70,68,62,71,77,116

Nearest PDB structures (foldseek):
  8glv-assembly1_Kg  TM=8.237E-01  e=4.753E-19  Chlamydomonas reinhardtii
  7k58-assembly1_A  TM=7.930E-01  e=3.904E-13  Tetrahymena thermophila
  8bx8-assembly1_A  TM=8.128E-01  e=7.059E-13  Tetrahymena thermophila
  7k5b-assembly1_A  TM=8.128E-01  e=7.059E-13  Tetrahymena thermophila
  7kek-assembly1_A  TM=7.930E-01  e=4.143E-13  Tetrahymena thermophila